Protein AF-A0A9Q0DEW0-F1 (afdb_monomer)

Mean predicted aligned error: 13.32 Å

Sequence (325 aa):
MSGVKRLKTRLQAILFRLQFEEQVNNVKPDVVSVTAACQELSESQTFAQLLQIILLVGNYMNSGSRNGKAFGFSISYLCKLRDTKSADQKQTLLHFLADVCQEQYPEVMGFPDELVHVEKASRVSAEMLQKSIEQMARQIKTLEKDLETFPPPQNDKDLFSEKIFVSTAREQQEKLQLMHNHMEEQYTGLGDYFVFDPRKMSVEEFFGDLNSFKNMFQQAVKENQKRRESEEKIKRAKLAREKADKEKEEKLKKNQLLDINAEGDETANHRRAGHAVTNLLAKELLQEDTPPAGFAKKKKMEQGSLLEGAGSLEELLDESLTRAN

Foldseek 3Di:
DPPDPPVVLLVLLVVCVVCLVVLLVVLVVLLVLLLLLLVLCVPDPLVVVLQVLVLQVQLVVQPPHPSNDDPGDFLLCLLVQQVAADPVRPGGNLLVSLVCCVPPPVVSVCSLVSNVSLVVQLPDDLVVSVVSLVVLVVSLVVSVVCLVPDDDQPDPPRCSSVPRCSVVSVVSSVVSVVSNVSSVVSLVVVCVVSVHDCVVADSNRSSVSVVSSSVVSVVSNVVSVVVVVVVVVVVVVVVVVVVVVVVVVVVVVVVVVVVVVVVVVVVVVVVPPPPPPPPPPPPPPDDDDDDDDDDDDDDDDDDDDDDDDDDDPVVVPVVVPPPDD

Organism: NCBI:txid630683

Nearest PDB structures (foldseek):
  3o4x-assembly2_F  TM=9.879E-01  e=2.923E-23  Mus musculus
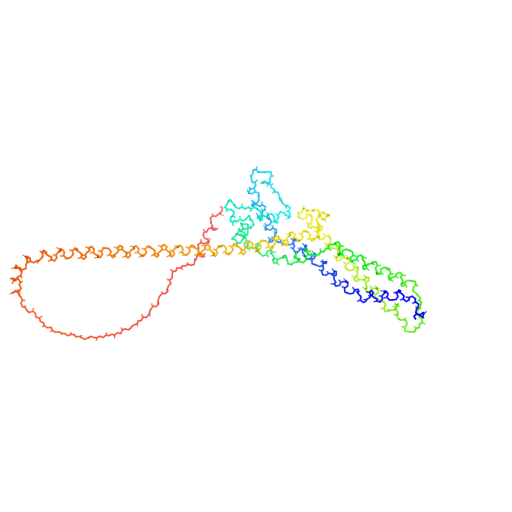  3obv-assembly1_F  TM=9.768E-01  e=5.304E-23  Mus musculus
  3obv-assembly2_H  TM=9.769E-01  e=5.858E-23  Mus musculus
  9b27-assembly1_G  TM=9.681E-01  e=8.553E-22  Mus musculus
  8ru2-assembly1_F  TM=9.446E-01  e=2.337E-19  Homo sapiens

Radius of gyration: 44.04 Å; Cα contacts (8 Å, |Δi|>4): 203; chains: 1; bounding box: 77×67×147 Å

pLDDT: mean 83.29, std 22.12, range [29.91, 98.69]

Solvent-accessible surface area (backbone atoms only — not comparable to full-atom values): 19287 Å² total; per-residue (Å²): 128,88,86,55,82,64,50,67,62,52,52,51,52,52,51,46,61,74,44,45,65,58,54,49,65,65,48,51,58,50,44,50,27,38,35,48,27,41,51,33,60,74,67,36,59,33,50,53,51,48,52,51,53,52,51,52,54,48,21,62,77,28,55,94,48,99,59,25,78,61,94,72,72,58,70,76,50,58,62,49,34,61,74,43,59,46,96,84,66,82,46,27,49,41,38,52,50,40,51,50,33,63,76,75,36,56,73,40,73,50,32,67,74,57,45,68,31,26,62,59,20,27,72,38,55,62,68,62,50,54,52,53,54,51,48,52,53,52,52,50,55,50,52,51,57,52,57,77,74,50,77,76,65,89,48,98,83,51,48,60,86,77,69,54,59,58,71,64,50,50,54,53,49,52,52,51,49,52,50,42,53,51,28,54,51,45,48,44,50,46,16,68,74,57,67,53,60,61,90,82,43,50,62,24,54,54,27,36,46,51,38,50,30,51,54,51,48,57,47,30,43,53,50,50,52,53,49,52,55,50,52,50,51,52,51,52,53,49,53,53,49,56,50,54,50,51,56,48,51,52,50,51,53,51,50,53,56,49,51,56,54,52,58,53,49,58,63,50,59,75,69,59,85,79,75,83,80,79,74,86,80,79,82,88,84,83,83,89,88,85,92,88,87,81,82,89,86,90,83,84,90,83,91,80,89,82,88,90,90,80,82,69,80,72,75,72,61,68,76,70,77,78,77,76,130

Secondary structure (DSSP, 8-state):
-TTSTTHHHHHHHHHHHHHHHHHHHHHHHHHHHHHHHHHHHHH-HHHHHHHHHHHHHHHHHTTTSTTTT-S---GGGGGGTTT-B-TTSS-BHHHHHHHHHHHH-GGGGGHHHH--SHHHHTT--HHHHHHHHHHHHHHHHHHHHHHHTPPPPSSTT--HHHH--HHHHHHHHHHHHHHHHHHHHHHHHHHHHHT--TTTS-HHHHHHHHHHHHHHHHHHHHHHHHHHHHHHHHHHHHHHHHHHHHHHHHHHHHHHHHHHHHHHHHHHHTTSTTS-SSSTTSSSS---------------------------GGGGSGGGSSS--

InterPro domains:
  IPR015425 Formin, FH2 domain [PF02181] (1-218)
  IPR015425 Formin, FH2 domain [PS51444] (1-243)
  IPR015425 Formin, FH2 domain [SM00498] (1-285)
  IPR042201 Formin, FH2 domain superfamily [G3DSA:1.20.58.2220] (6-293)
  IPR051412 Formin Homology Diaphanous subfamily [PTHR45691] (1-275)

Structure (mmCIF, N/CA/C/O backbone):
data_AF-A0A9Q0DEW0-F1
#
_entry.id   AF-A0A9Q0DEW0-F1
#
loop_
_atom_site.group_PDB
_atom_site.id
_atom_site.type_symbol
_atom_site.label_atom_id
_atom_site.label_alt_id
_atom_site.label_comp_id
_atom_site.label_asym_id
_atom_site.label_entity_id
_atom_site.label_seq_id
_atom_site.pdbx_PDB_ins_code
_atom_site.Cartn_x
_atom_site.Cartn_y
_atom_site.Cartn_z
_atom_site.occupancy
_atom_site.B_iso_or_equiv
_atom_site.auth_seq_id
_atom_site.auth_comp_id
_atom_site.auth_asym_id
_atom_site.auth_atom_id
_atom_site.pdbx_PDB_model_num
ATOM 1 N N . MET A 1 1 ? 34.412 25.753 -30.514 1.00 56.84 1 MET A N 1
ATOM 2 C CA . MET A 1 1 ? 33.471 24.609 -30.427 1.00 56.84 1 MET A CA 1
ATOM 3 C C . MET A 1 1 ? 33.234 23.879 -31.762 1.00 56.84 1 MET A C 1
ATOM 5 O O . MET A 1 1 ? 32.581 22.846 -31.747 1.00 56.84 1 MET A O 1
ATOM 9 N N . SER A 1 2 ? 33.772 24.334 -32.905 1.00 65.19 2 SER A N 1
ATOM 10 C CA . SER A 1 2 ? 33.494 23.774 -34.246 1.00 65.19 2 SER A CA 1
ATOM 11 C C . SER A 1 2 ? 34.284 22.509 -34.642 1.00 65.19 2 SER A C 1
ATOM 13 O O . SER A 1 2 ? 34.014 21.947 -35.696 1.00 65.19 2 SER A O 1
ATOM 15 N N . GLY A 1 3 ? 35.242 22.042 -33.829 1.00 82.88 3 GLY A N 1
ATOM 16 C CA . GLY A 1 3 ? 36.105 20.895 -34.171 1.00 82.88 3 GLY A CA 1
ATOM 17 C C . GLY A 1 3 ? 35.576 19.508 -33.771 1.00 82.88 3 GLY A C 1
ATOM 18 O O . GLY A 1 3 ? 36.082 18.499 -34.263 1.00 82.88 3 GLY A O 1
ATOM 19 N N . VAL A 1 4 ? 34.568 19.440 -32.893 1.00 85.06 4 VAL A N 1
ATOM 20 C CA . VAL A 1 4 ? 34.022 18.177 -32.363 1.00 85.06 4 VAL A CA 1
ATOM 21 C C . VAL A 1 4 ? 32.784 17.775 -33.163 1.00 85.06 4 VAL A C 1
ATOM 23 O O . VAL A 1 4 ? 31.744 18.436 -33.096 1.00 85.06 4 VAL A O 1
ATOM 26 N N . LYS A 1 5 ? 32.871 16.674 -33.916 1.00 88.25 5 LYS A N 1
ATOM 27 C CA . LYS A 1 5 ? 31.739 16.136 -34.685 1.00 88.25 5 LYS A CA 1
ATOM 28 C C . LYS A 1 5 ? 30.628 15.678 -33.740 1.00 88.25 5 LYS A C 1
ATOM 30 O O . LYS A 1 5 ? 30.901 15.068 -32.709 1.00 88.25 5 LYS A O 1
ATOM 35 N N . ARG A 1 6 ? 29.367 15.929 -34.118 1.00 89.12 6 ARG A N 1
ATOM 36 C CA . ARG A 1 6 ? 28.169 15.519 -33.352 1.00 89.12 6 ARG A CA 1
ATOM 37 C C . ARG A 1 6 ? 28.163 16.028 -31.896 1.00 89.12 6 ARG A C 1
ATOM 39 O O . ARG A 1 6 ? 27.654 15.353 -31.008 1.00 89.12 6 ARG A O 1
ATOM 46 N N . LEU A 1 7 ? 28.700 17.229 -31.647 1.00 90.50 7 LEU A N 1
ATOM 47 C CA . LEU A 1 7 ? 28.841 17.801 -30.298 1.00 90.50 7 LEU A CA 1
ATOM 48 C C . LEU A 1 7 ? 27.542 17.765 -29.470 1.00 90.50 7 LEU A C 1
ATOM 50 O O . LEU A 1 7 ? 27.576 17.347 -28.319 1.00 90.50 7 LEU A O 1
ATOM 54 N N . LYS A 1 8 ? 26.397 18.149 -30.051 1.00 90.75 8 LYS A N 1
ATOM 55 C CA . LYS A 1 8 ? 25.100 18.135 -29.349 1.00 90.75 8 LYS A CA 1
ATOM 56 C C . LYS A 1 8 ? 24.715 16.728 -28.873 1.00 90.75 8 LYS A C 1
ATOM 58 O O . LYS A 1 8 ? 24.424 16.557 -27.695 1.00 90.75 8 LYS A O 1
ATOM 63 N N . THR A 1 9 ? 24.784 15.737 -29.762 1.00 90.62 9 THR A N 1
ATOM 64 C CA . THR A 1 9 ? 24.517 14.324 -29.448 1.00 90.62 9 THR A CA 1
ATOM 65 C C . THR A 1 9 ? 25.445 13.813 -28.349 1.00 90.62 9 THR A C 1
ATOM 67 O O . THR A 1 9 ? 24.988 13.188 -27.398 1.00 90.62 9 THR A O 1
ATOM 70 N N . ARG A 1 10 ? 26.742 14.148 -28.418 1.00 91.94 10 ARG A N 1
ATOM 71 C CA . ARG A 1 10 ? 27.717 13.776 -27.381 1.00 91.94 10 ARG A CA 1
ATOM 72 C C . ARG A 1 10 ? 27.340 14.343 -26.016 1.00 91.94 10 ARG A C 1
ATOM 74 O O . ARG A 1 10 ? 27.334 13.605 -25.039 1.00 91.94 10 ARG A O 1
ATOM 81 N N . LEU A 1 11 ? 27.006 15.632 -25.951 1.00 93.31 11 LEU A N 1
ATOM 82 C CA . LEU A 1 11 ? 26.615 16.287 -24.700 1.00 93.31 11 LEU A CA 1
ATOM 83 C C . LEU A 1 11 ? 25.326 15.691 -24.123 1.00 93.31 11 LEU A C 1
ATOM 85 O O . LEU A 1 11 ? 25.265 15.446 -22.923 1.00 93.31 11 LEU A O 1
ATOM 89 N N . GLN A 1 12 ? 24.327 15.410 -24.964 1.00 92.31 12 GLN A N 1
ATOM 90 C CA . GLN A 1 12 ? 23.077 14.774 -24.535 1.00 92.31 12 GLN A CA 1
ATOM 91 C C . GLN A 1 12 ? 23.309 13.356 -24.000 1.00 92.31 12 GLN A C 1
ATOM 93 O O . GLN A 1 12 ? 22.780 13.010 -22.950 1.00 92.31 12 GLN A O 1
ATOM 98 N N . ALA A 1 13 ? 24.140 12.560 -24.674 1.00 92.31 13 ALA A N 1
ATOM 99 C CA . ALA A 1 13 ? 24.481 11.208 -24.247 1.00 92.31 13 ALA A CA 1
ATOM 100 C C . ALA A 1 13 ? 25.284 11.184 -22.936 1.00 92.31 13 ALA A C 1
ATOM 102 O O . ALA A 1 13 ? 25.044 10.341 -22.074 1.00 92.31 13 ALA A O 1
ATOM 103 N N . ILE A 1 14 ? 26.222 12.124 -22.766 1.00 93.06 14 ILE A N 1
ATOM 104 C CA . ILE A 1 14 ? 26.987 12.279 -21.521 1.00 93.06 14 ILE A CA 1
ATOM 105 C C . ILE A 1 14 ? 26.061 12.710 -20.383 1.00 93.06 14 ILE A C 1
ATOM 107 O O . ILE A 1 14 ? 26.134 12.133 -19.305 1.00 93.06 14 ILE A O 1
ATOM 111 N N . LEU A 1 15 ? 25.168 13.676 -20.615 1.00 93.75 15 LEU A N 1
ATOM 112 C CA . LEU A 1 15 ? 24.188 14.088 -19.611 1.00 93.75 15 LEU A CA 1
ATOM 113 C C . LEU A 1 15 ? 23.288 12.916 -19.205 1.00 93.75 15 LEU A C 1
ATOM 115 O O . LEU A 1 15 ? 23.136 12.655 -18.017 1.00 93.75 15 LEU A O 1
ATOM 119 N N . PHE A 1 16 ? 22.761 12.175 -20.184 1.00 94.56 16 PHE A N 1
ATOM 120 C CA . PHE A 1 16 ? 21.945 10.993 -19.921 1.00 94.56 16 PHE A CA 1
ATOM 121 C C . PHE A 1 16 ? 22.706 9.961 -19.084 1.00 94.56 16 PHE A C 1
ATOM 123 O O . PHE A 1 16 ? 22.185 9.494 -18.079 1.00 94.56 16 PHE A O 1
ATOM 130 N N . ARG A 1 17 ? 23.972 9.682 -19.419 1.00 93.44 17 ARG A N 1
ATOM 131 C CA . ARG A 1 17 ? 24.838 8.806 -18.617 1.00 93.44 17 ARG A CA 1
ATOM 132 C C . ARG A 1 17 ? 24.949 9.238 -17.163 1.00 93.44 17 ARG A C 1
ATOM 134 O O . ARG A 1 17 ? 24.895 8.389 -16.283 1.00 93.44 17 ARG A O 1
ATOM 141 N N . LEU A 1 18 ? 25.151 10.530 -16.924 1.00 93.94 18 LEU A N 1
ATOM 142 C CA . LEU A 1 18 ? 25.330 11.067 -15.576 1.00 93.94 18 LEU A CA 1
ATOM 143 C C . LEU A 1 18 ? 24.039 11.012 -14.747 1.00 93.94 18 LEU A C 1
ATOM 145 O O . LEU A 1 18 ? 24.120 10.953 -13.528 1.00 93.94 18 LEU A O 1
ATOM 149 N N . GLN A 1 19 ? 22.873 11.031 -15.396 1.00 95.06 19 GLN A N 1
ATOM 150 C CA . GLN A 1 19 ? 21.565 11.046 -14.733 1.00 95.06 19 GLN A CA 1
ATOM 151 C C . GLN A 1 19 ? 20.905 9.668 -14.640 1.00 95.06 19 GLN A C 1
ATOM 153 O O . GLN A 1 19 ? 19.997 9.484 -13.836 1.00 95.06 19 GLN A O 1
ATOM 158 N N . PHE A 1 20 ? 21.310 8.706 -15.468 1.00 95.69 20 PHE A N 1
ATOM 159 C CA . PHE A 1 20 ? 20.597 7.438 -15.616 1.00 95.69 20 PHE A CA 1
ATOM 160 C C . PHE A 1 20 ? 20.498 6.646 -14.309 1.00 95.69 20 PHE A C 1
ATOM 162 O O . PHE A 1 20 ? 19.422 6.174 -13.957 1.00 95.69 20 PHE A O 1
ATOM 169 N N . GLU A 1 21 ? 21.599 6.539 -13.564 1.00 94.94 21 GLU A N 1
ATOM 170 C CA . GLU A 1 21 ? 21.610 5.813 -12.291 1.00 94.94 21 GLU A CA 1
ATOM 171 C C . GLU A 1 21 ? 20.653 6.445 -11.269 1.00 94.94 21 GLU A C 1
ATOM 173 O O . GLU A 1 21 ? 19.907 5.739 -10.596 1.00 94.94 21 GLU A O 1
ATOM 178 N N . GLU A 1 22 ? 20.613 7.777 -11.203 1.00 95.88 22 GLU A N 1
ATOM 179 C CA . GLU A 1 22 ? 19.669 8.510 -10.356 1.00 95.88 22 GLU A CA 1
ATOM 180 C C . GLU A 1 22 ? 18.218 8.259 -10.789 1.00 95.88 22 GLU A C 1
ATOM 182 O O . GLU A 1 22 ? 17.370 7.962 -9.953 1.00 95.88 22 GLU A O 1
ATOM 187 N N . GLN A 1 23 ? 17.929 8.304 -12.094 1.00 95.44 23 GLN A N 1
ATOM 188 C CA . GLN A 1 23 ? 16.590 8.020 -12.621 1.00 95.44 23 GLN A CA 1
ATOM 189 C C . GLN A 1 23 ? 16.124 6.608 -12.245 1.00 95.44 23 GLN A C 1
ATOM 191 O O . GLN A 1 23 ? 15.009 6.441 -11.753 1.00 95.44 23 GLN A O 1
ATOM 196 N N . VAL A 1 24 ? 16.985 5.598 -12.403 1.00 96.00 24 VAL A N 1
ATOM 197 C CA . VAL A 1 24 ? 16.681 4.219 -11.994 1.00 96.00 24 VAL A CA 1
ATOM 198 C C . VAL A 1 24 ? 16.460 4.135 -10.482 1.00 96.00 24 VAL A C 1
ATOM 200 O O . VAL A 1 24 ? 15.497 3.506 -10.041 1.00 96.00 24 VAL A O 1
ATOM 203 N N . ASN A 1 25 ? 17.309 4.784 -9.684 1.00 95.38 25 ASN A N 1
ATOM 204 C CA . ASN A 1 25 ? 17.213 4.771 -8.223 1.00 95.38 25 ASN A CA 1
ATOM 205 C C . ASN A 1 25 ? 15.996 5.530 -7.680 1.00 95.38 25 ASN A C 1
ATOM 207 O O . ASN A 1 25 ? 15.556 5.224 -6.576 1.00 95.38 25 ASN A O 1
ATOM 211 N N . ASN A 1 26 ? 15.422 6.454 -8.450 1.00 94.00 26 ASN A N 1
ATOM 212 C CA . ASN A 1 26 ? 14.177 7.136 -8.099 1.00 94.00 26 ASN A CA 1
ATOM 213 C C . ASN A 1 26 ? 12.937 6.298 -8.446 1.00 94.00 26 ASN A C 1
ATOM 215 O O . ASN A 1 26 ? 11.951 6.347 -7.726 1.00 94.00 26 ASN A O 1
ATOM 219 N N . VAL A 1 27 ? 12.985 5.511 -9.524 1.00 96.25 27 VAL A N 1
ATOM 220 C CA . VAL A 1 27 ? 11.832 4.739 -10.030 1.00 96.25 27 VAL A CA 1
ATOM 221 C C . VAL A 1 27 ? 11.734 3.357 -9.378 1.00 96.25 27 VAL A C 1
ATOM 223 O O . VAL A 1 27 ? 10.653 2.876 -9.048 1.00 96.25 27 VAL A O 1
ATOM 226 N N . LYS A 1 28 ? 12.867 2.682 -9.179 1.00 97.44 28 LYS A N 1
ATOM 227 C CA . LYS A 1 28 ? 12.903 1.300 -8.685 1.00 97.44 28 LYS A CA 1
ATOM 228 C C . LYS A 1 28 ? 12.268 1.110 -7.294 1.00 97.44 28 LYS A C 1
ATOM 230 O O . LYS A 1 28 ? 11.560 0.114 -7.133 1.00 97.44 28 LYS A O 1
ATOM 235 N N . PRO A 1 29 ? 12.491 1.980 -6.287 1.00 97.88 29 PRO A N 1
ATOM 236 C CA . PRO A 1 29 ? 11.887 1.810 -4.964 1.00 97.88 29 PRO A CA 1
ATOM 237 C C . PRO A 1 29 ? 10.360 1.852 -4.985 1.00 97.88 29 PRO A C 1
ATOM 239 O O . PRO A 1 29 ? 9.727 1.145 -4.202 1.00 97.88 29 PRO A O 1
ATOM 242 N N . ASP A 1 30 ? 9.779 2.632 -5.894 1.00 98.06 30 ASP A N 1
ATOM 243 C CA . ASP A 1 30 ? 8.332 2.753 -6.052 1.00 98.06 30 ASP A CA 1
ATOM 244 C C . ASP A 1 30 ? 7.737 1.449 -6.596 1.00 98.06 30 ASP A C 1
ATOM 246 O O . ASP A 1 30 ? 6.820 0.898 -5.986 1.00 98.06 30 ASP A O 1
ATOM 250 N N . VAL A 1 31 ? 8.339 0.879 -7.651 1.00 98.38 31 VAL A N 1
ATOM 251 C CA . VAL A 1 31 ? 7.951 -0.442 -8.188 1.00 98.38 31 VAL A CA 1
ATOM 252 C C . VAL A 1 31 ? 8.015 -1.514 -7.098 1.00 98.38 31 VAL A C 1
ATOM 254 O O . VAL A 1 31 ? 7.088 -2.308 -6.934 1.00 98.38 31 VAL A O 1
ATOM 257 N N . VAL A 1 32 ? 9.106 -1.531 -6.324 1.00 98.31 32 VAL A N 1
ATOM 258 C CA . VAL A 1 32 ? 9.303 -2.502 -5.238 1.00 98.31 32 VAL A CA 1
ATOM 259 C C . VAL A 1 32 ? 8.265 -2.316 -4.135 1.00 98.31 32 VAL A C 1
ATOM 261 O O . VAL A 1 32 ? 7.709 -3.303 -3.667 1.00 98.31 32 VAL A O 1
ATOM 264 N N . SER A 1 33 ? 7.978 -1.075 -3.738 1.00 98.38 33 SER A N 1
ATOM 265 C CA . SER A 1 33 ? 7.023 -0.786 -2.663 1.00 98.38 33 SER A CA 1
ATOM 266 C C . SER A 1 33 ? 5.612 -1.236 -3.026 1.00 98.38 33 SER A C 1
ATOM 268 O O . SER A 1 33 ? 4.941 -1.847 -2.201 1.00 98.38 33 SER A O 1
ATOM 270 N N . VAL A 1 34 ? 5.171 -0.977 -4.259 1.00 98.69 34 VAL A N 1
ATOM 271 C CA . VAL A 1 34 ? 3.848 -1.407 -4.735 1.00 98.69 34 VAL A CA 1
ATOM 272 C C . VAL A 1 34 ? 3.782 -2.929 -4.852 1.00 98.69 34 VAL A C 1
ATOM 274 O O . VAL A 1 34 ? 2.840 -3.534 -4.353 1.00 98.69 34 VAL A O 1
ATOM 277 N N . THR A 1 35 ? 4.803 -3.559 -5.443 1.00 98.62 35 THR A N 1
ATOM 278 C CA . THR A 1 35 ? 4.860 -5.026 -5.579 1.00 98.62 35 THR A CA 1
ATOM 279 C C . THR A 1 35 ? 4.800 -5.70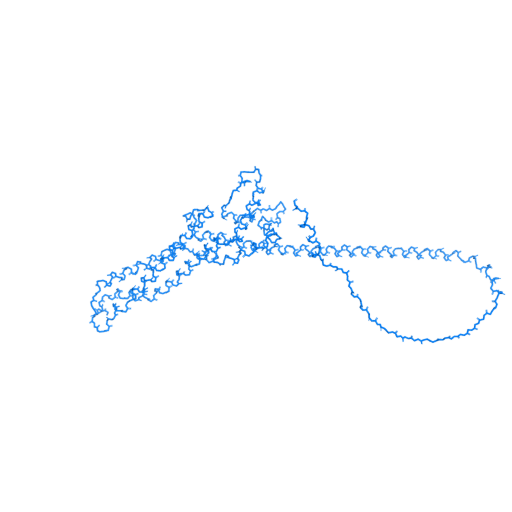9 -4.212 1.00 98.62 35 THR A C 1
ATOM 281 O O . THR A 1 35 ? 4.002 -6.622 -4.015 1.00 98.62 35 THR A O 1
ATOM 284 N N . ALA A 1 36 ? 5.599 -5.233 -3.251 1.00 98.62 36 ALA A N 1
ATOM 285 C CA . ALA A 1 36 ? 5.608 -5.759 -1.892 1.00 98.62 36 ALA A CA 1
ATOM 286 C C . ALA A 1 36 ? 4.258 -5.554 -1.196 1.00 98.62 36 ALA A C 1
ATOM 288 O O . ALA A 1 36 ? 3.747 -6.490 -0.595 1.00 98.62 36 ALA A O 1
ATOM 289 N N . ALA A 1 37 ? 3.637 -4.377 -1.331 1.00 98.69 37 ALA A N 1
ATOM 290 C CA . ALA A 1 37 ? 2.323 -4.118 -0.746 1.00 98.69 37 ALA A CA 1
ATOM 291 C C . ALA A 1 37 ? 1.229 -5.032 -1.330 1.00 98.69 37 ALA A C 1
ATOM 293 O O . ALA A 1 37 ? 0.341 -5.462 -0.595 1.00 98.69 37 ALA A O 1
ATOM 294 N N . CYS A 1 38 ? 1.294 -5.356 -2.629 1.00 98.62 38 CYS A N 1
ATOM 295 C CA . CYS A 1 38 ? 0.389 -6.332 -3.234 1.00 98.62 38 CYS A CA 1
ATOM 296 C C . CYS A 1 38 ? 0.579 -7.729 -2.639 1.00 98.62 38 CYS A C 1
ATOM 298 O O . CYS A 1 38 ? -0.400 -8.364 -2.245 1.00 98.62 38 CYS A O 1
ATOM 300 N N . GLN A 1 39 ? 1.831 -8.178 -2.537 1.00 98.19 39 GLN A N 1
ATOM 301 C CA . GLN A 1 39 ? 2.158 -9.489 -1.989 1.00 98.19 39 GLN A CA 1
ATOM 302 C C . GLN A 1 39 ? 1.723 -9.605 -0.521 1.00 98.19 39 GLN A C 1
ATOM 304 O O . GLN A 1 39 ? 0.950 -10.503 -0.189 1.00 98.19 39 GLN A O 1
ATOM 309 N N . GLU A 1 40 ? 2.129 -8.651 0.321 1.00 98.44 40 GLU A N 1
ATOM 310 C CA . GLU A 1 40 ? 1.751 -8.555 1.738 1.00 98.44 40 GLU A CA 1
ATOM 31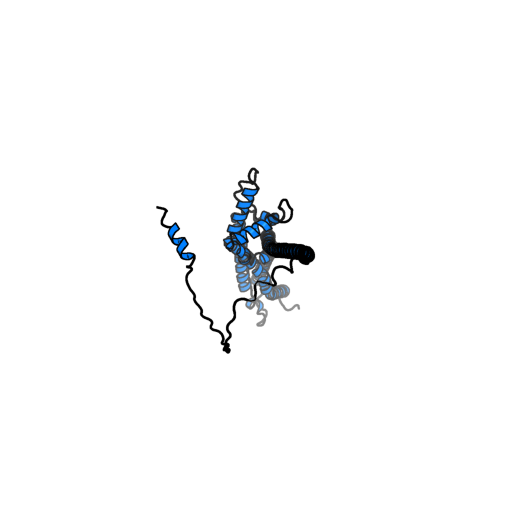1 C C . GLU A 1 40 ? 0.241 -8.679 1.931 1.00 98.44 40 GLU A C 1
ATOM 313 O O . GLU A 1 40 ? -0.232 -9.453 2.760 1.00 98.44 40 GLU A O 1
ATOM 318 N N . LEU A 1 41 ? -0.532 -7.950 1.125 1.00 97.94 41 LEU A N 1
ATOM 319 C CA . LEU A 1 41 ? -1.982 -7.955 1.229 1.00 97.94 41 LEU A CA 1
ATOM 320 C C . LEU A 1 41 ? -2.607 -9.286 0.799 1.00 97.94 41 LEU A C 1
ATOM 322 O O . LEU A 1 41 ? -3.579 -9.728 1.410 1.00 97.94 41 LEU A O 1
ATOM 326 N N . SER A 1 42 ? -2.071 -9.912 -0.249 1.00 96.12 42 SER A N 1
ATOM 327 C CA . SER A 1 42 ? -2.561 -11.201 -0.748 1.00 96.12 42 SER A CA 1
ATOM 328 C C . SER A 1 42 ? -2.230 -12.371 0.185 1.00 96.12 42 SER A C 1
ATOM 330 O O . SER A 1 42 ? -2.995 -13.330 0.269 1.00 96.12 42 SER A O 1
ATOM 332 N N . GLU A 1 43 ? -1.113 -12.283 0.911 1.00 96.31 43 GLU A N 1
ATOM 333 C CA . GLU A 1 43 ? -0.615 -13.346 1.788 1.00 96.31 43 GLU A CA 1
ATOM 334 C C . GLU A 1 43 ? -1.088 -13.187 3.244 1.00 96.31 43 GLU A C 1
ATOM 336 O O . GLU A 1 43 ? -1.121 -14.177 3.984 1.00 96.31 43 GLU A O 1
ATOM 341 N N . SER A 1 44 ? -1.503 -11.979 3.650 1.00 97.69 44 SER A N 1
ATOM 342 C CA . SER A 1 44 ? -1.930 -11.672 5.019 1.00 97.69 44 SER A CA 1
ATOM 343 C C . SER A 1 44 ? -3.191 -12.437 5.432 1.00 97.69 44 SER A C 1
ATOM 345 O O . SER A 1 44 ? -4.330 -12.087 5.097 1.00 97.69 44 SER A O 1
ATOM 347 N N . GLN A 1 45 ? -2.987 -13.481 6.236 1.00 95.88 45 GLN A N 1
ATOM 348 C CA . GLN A 1 45 ? -4.076 -14.279 6.801 1.00 95.88 45 GLN A CA 1
ATOM 349 C C . GLN A 1 45 ? -4.838 -13.508 7.879 1.00 95.88 45 GLN A C 1
ATOM 351 O O . GLN A 1 45 ? -6.061 -13.627 7.978 1.00 95.88 45 GLN A O 1
ATOM 356 N N . THR A 1 46 ? -4.141 -12.677 8.658 1.00 97.44 46 THR A N 1
ATOM 357 C CA . THR A 1 46 ? -4.761 -11.879 9.722 1.00 97.44 46 THR A CA 1
ATOM 358 C C . THR A 1 46 ? -5.670 -10.799 9.141 1.00 97.44 46 THR A C 1
ATOM 360 O O . THR A 1 46 ? -6.787 -10.611 9.629 1.00 97.44 46 THR A O 1
ATOM 363 N N . PHE A 1 47 ? -5.274 -10.153 8.036 1.00 98.00 47 PHE A N 1
ATOM 364 C CA . PHE A 1 47 ? -6.150 -9.226 7.323 1.00 98.00 47 PHE A CA 1
ATOM 365 C C . PHE A 1 47 ? -7.348 -9.945 6.689 1.00 98.00 47 PHE A C 1
ATOM 367 O O . PHE A 1 47 ? -8.478 -9.466 6.795 1.00 98.00 47 PHE A O 1
ATOM 374 N N . ALA A 1 48 ? -7.153 -11.127 6.095 1.00 97.06 48 ALA A N 1
ATOM 375 C CA . ALA A 1 48 ? -8.261 -11.919 5.560 1.00 97.06 48 ALA A CA 1
ATOM 376 C C . ALA A 1 48 ? -9.283 -12.298 6.651 1.00 97.06 48 ALA A C 1
ATOM 378 O O . ALA A 1 48 ? -10.495 -12.196 6.439 1.00 97.06 48 ALA A O 1
ATOM 379 N N . GLN A 1 49 ? -8.814 -12.681 7.839 1.00 97.50 49 GLN A N 1
ATOM 380 C CA . GLN A 1 49 ? -9.674 -12.977 8.984 1.00 97.50 49 GLN A CA 1
ATOM 381 C C . GLN A 1 49 ? -10.399 -11.723 9.501 1.00 97.50 49 GLN A C 1
ATOM 383 O O . GLN A 1 49 ? -11.593 -11.789 9.803 1.00 97.50 49 GLN A O 1
ATOM 388 N N . LEU A 1 50 ? -9.740 -10.558 9.515 1.00 98.12 50 LEU A N 1
ATOM 389 C CA . LEU A 1 50 ? -10.386 -9.280 9.831 1.00 98.12 50 LEU A CA 1
ATOM 390 C C . LEU A 1 50 ? -11.571 -8.996 8.900 1.00 98.12 50 LEU A C 1
ATOM 392 O O . LEU A 1 50 ? -12.650 -8.622 9.364 1.00 98.12 50 LEU A O 1
ATOM 396 N N . LEU A 1 51 ? -11.405 -9.213 7.592 1.00 98.00 51 LEU A N 1
ATOM 397 C CA . LEU A 1 51 ? -12.485 -9.031 6.619 1.00 98.00 51 LEU A CA 1
ATOM 398 C C . LEU A 1 51 ? -13.665 -9.978 6.877 1.00 98.00 51 LEU A C 1
ATOM 400 O O . LEU A 1 51 ? -14.815 -9.560 6.737 1.00 98.00 51 LEU A O 1
ATOM 404 N N . GLN A 1 52 ? -13.407 -11.217 7.306 1.00 97.44 52 GLN A N 1
ATOM 405 C CA . GLN A 1 52 ? -14.463 -12.169 7.675 1.00 97.44 52 GLN A CA 1
ATOM 406 C C . GLN A 1 52 ? -15.256 -11.696 8.898 1.00 97.44 52 GLN A C 1
ATOM 408 O O . GLN A 1 52 ? -16.487 -11.744 8.884 1.00 97.44 52 GLN A O 1
ATOM 413 N N . ILE A 1 53 ? -14.576 -11.182 9.928 1.00 98.06 53 ILE A N 1
ATOM 414 C CA . ILE A 1 53 ? -15.225 -10.617 11.121 1.00 98.06 53 ILE A CA 1
ATOM 415 C C . ILE A 1 53 ? -16.096 -9.417 10.725 1.00 98.06 53 ILE A C 1
ATOM 417 O O . ILE A 1 53 ? -17.260 -9.330 11.124 1.00 98.06 53 ILE A O 1
ATOM 421 N N . ILE A 1 54 ? -15.570 -8.517 9.888 1.00 97.75 54 ILE A N 1
ATOM 422 C CA . ILE A 1 54 ? -16.312 -7.351 9.387 1.00 97.75 54 ILE A CA 1
ATOM 423 C C . ILE A 1 54 ? -17.547 -7.791 8.594 1.00 97.75 54 ILE A C 1
ATOM 425 O O . ILE A 1 54 ? -18.632 -7.241 8.799 1.00 97.75 54 ILE A O 1
ATOM 429 N N . LEU A 1 55 ? -17.412 -8.794 7.722 1.00 97.44 55 LEU A N 1
ATOM 430 C CA . LEU A 1 55 ? -18.525 -9.339 6.945 1.00 97.44 55 LEU A CA 1
ATOM 431 C C . LEU A 1 55 ? -19.598 -9.952 7.853 1.00 97.44 55 LEU A C 1
ATOM 433 O O . LEU A 1 55 ? -20.786 -9.697 7.651 1.00 97.44 55 LEU A O 1
ATOM 437 N N . LEU A 1 56 ? -19.194 -10.725 8.864 1.00 96.94 56 LEU A N 1
ATOM 438 C CA . LEU A 1 56 ? -20.101 -11.354 9.823 1.00 96.94 56 LEU A CA 1
ATOM 439 C C . LEU A 1 56 ? -20.910 -10.307 10.595 1.00 96.94 56 LEU A C 1
ATOM 441 O O . LEU A 1 56 ? -22.142 -10.366 10.617 1.00 96.94 56 LEU A O 1
ATOM 445 N N . VAL A 1 57 ? -20.226 -9.324 11.185 1.00 96.38 57 VAL A N 1
ATOM 446 C CA . VAL A 1 57 ? -20.871 -8.234 11.931 1.00 96.38 57 VAL A CA 1
ATOM 447 C C . VAL A 1 57 ? -21.774 -7.418 11.007 1.00 96.38 57 VAL A C 1
ATOM 449 O O . VAL A 1 57 ? -22.920 -7.130 11.355 1.00 96.38 57 VAL A O 1
ATOM 452 N N . GLY A 1 58 ? -21.301 -7.106 9.798 1.00 95.81 58 GLY A N 1
ATOM 453 C CA . GLY A 1 58 ? -22.073 -6.401 8.781 1.00 95.81 58 GLY A CA 1
ATOM 454 C C . GLY A 1 58 ? -23.362 -7.133 8.406 1.00 95.81 58 GLY A C 1
ATOM 455 O O . GLY A 1 58 ? -24.428 -6.517 8.407 1.00 95.81 58 GLY A O 1
ATOM 456 N N . ASN A 1 59 ? -23.298 -8.439 8.140 1.00 97.12 59 ASN A N 1
ATOM 457 C CA . ASN A 1 59 ? -24.467 -9.257 7.811 1.00 97.12 59 ASN A CA 1
ATOM 458 C C . ASN A 1 59 ? -25.462 -9.330 8.974 1.00 97.12 59 ASN A C 1
ATOM 460 O O . ASN A 1 59 ? -26.665 -9.176 8.758 1.00 97.12 59 ASN A O 1
ATOM 464 N N . TYR A 1 60 ? -24.970 -9.496 10.205 1.00 95.81 60 TYR A N 1
ATOM 465 C CA . TYR A 1 60 ? -25.819 -9.511 11.394 1.00 95.81 60 TYR A CA 1
ATOM 466 C C . TYR A 1 60 ? -26.566 -8.181 11.572 1.00 95.81 60 TYR A C 1
ATOM 468 O O . TYR A 1 60 ? -27.790 -8.166 11.707 1.00 95.81 60 TYR A O 1
ATOM 476 N N . MET A 1 61 ? -25.851 -7.053 11.496 1.00 93.75 61 MET A N 1
ATOM 477 C CA . MET A 1 61 ? -26.438 -5.715 11.638 1.00 93.75 61 MET A CA 1
ATOM 478 C C . MET A 1 61 ? -27.428 -5.371 10.521 1.00 93.75 61 MET A C 1
ATOM 480 O O . MET A 1 61 ? -28.392 -4.647 10.755 1.00 93.75 61 MET A O 1
ATOM 484 N N . ASN A 1 62 ? -27.198 -5.883 9.311 1.00 94.56 62 ASN A N 1
ATOM 485 C CA . ASN A 1 62 ? -28.042 -5.629 8.146 1.00 94.56 62 ASN A CA 1
ATOM 486 C C . ASN A 1 62 ? -29.129 -6.695 7.938 1.00 94.56 62 ASN A C 1
ATOM 488 O O . ASN A 1 62 ? -29.764 -6.707 6.877 1.00 94.56 62 ASN A O 1
ATOM 492 N N . SER A 1 63 ? -29.361 -7.580 8.914 1.00 94.38 63 SER A N 1
ATOM 493 C CA . SER A 1 63 ? -30.381 -8.628 8.827 1.00 94.38 63 SER A CA 1
ATOM 494 C C . SER A 1 63 ? -31.761 -8.048 8.484 1.00 94.38 63 SER A C 1
ATOM 496 O O . SER A 1 63 ? -32.187 -7.031 9.027 1.00 94.38 63 SER A O 1
ATOM 498 N N . GLY A 1 64 ? -32.450 -8.672 7.524 1.00 92.62 64 GLY A N 1
ATOM 499 C CA . GLY A 1 64 ? -33.740 -8.200 7.004 1.00 92.62 64 GLY A CA 1
ATOM 500 C C . GLY A 1 64 ? -33.662 -7.078 5.958 1.00 92.62 64 GLY A C 1
ATOM 501 O O . GLY A 1 64 ? -34.679 -6.755 5.348 1.00 92.62 64 GLY A O 1
A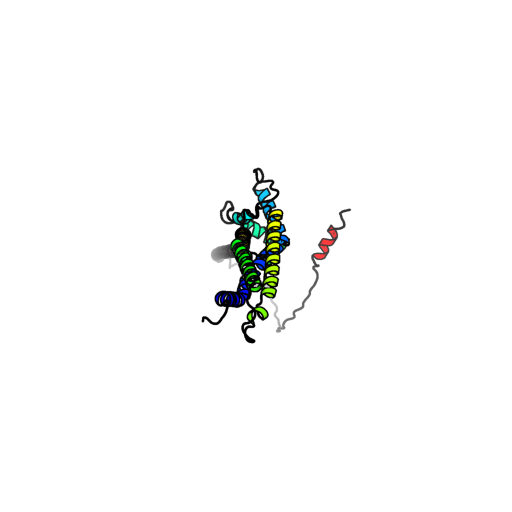TOM 502 N N . SER A 1 65 ? -32.480 -6.513 5.690 1.00 94.12 65 SER A N 1
ATOM 503 C CA . SER A 1 65 ? -32.261 -5.560 4.593 1.00 94.12 65 SER A CA 1
ATOM 504 C C . SER A 1 65 ? -31.715 -6.246 3.333 1.00 94.12 65 SER A C 1
ATOM 506 O O . SER A 1 65 ? -31.275 -7.398 3.367 1.00 94.12 65 SER A O 1
ATOM 508 N N . ARG A 1 66 ? -31.644 -5.500 2.220 1.00 89.00 66 ARG A N 1
ATOM 509 C CA . ARG A 1 66 ? -30.985 -5.948 0.978 1.00 89.00 66 ARG A CA 1
ATOM 510 C C . ARG A 1 66 ? -29.526 -6.381 1.194 1.00 89.00 66 ARG A C 1
ATOM 512 O O . ARG A 1 66 ? -29.034 -7.213 0.442 1.00 89.00 66 ARG A O 1
ATOM 519 N N . ASN A 1 67 ? -28.854 -5.843 2.213 1.00 87.56 67 ASN A N 1
ATOM 520 C CA . ASN A 1 67 ? -27.436 -6.085 2.483 1.00 87.56 67 ASN A CA 1
ATOM 521 C C . ASN A 1 67 ? -27.189 -7.148 3.576 1.00 87.56 67 ASN A C 1
ATOM 523 O O . ASN A 1 67 ? -26.042 -7.381 3.929 1.00 87.56 67 ASN A O 1
ATOM 527 N N . GLY A 1 68 ? -28.225 -7.792 4.131 1.00 85.44 68 GLY A N 1
ATOM 528 C CA . GLY A 1 68 ? -28.092 -8.711 5.279 1.00 85.44 68 GLY A CA 1
ATOM 529 C C . GLY A 1 68 ? -27.573 -10.122 4.976 1.00 85.44 68 GLY A C 1
ATOM 530 O O . GLY A 1 68 ? -27.490 -10.945 5.882 1.00 85.44 68 GLY A O 1
ATOM 531 N N . LYS A 1 69 ? -27.290 -10.436 3.707 1.00 92.06 69 LYS A N 1
ATOM 532 C CA . LYS A 1 69 ? -26.779 -11.741 3.242 1.00 92.06 69 LYS A CA 1
ATOM 533 C C . LYS A 1 69 ? -25.688 -11.548 2.185 1.00 92.06 69 LYS A C 1
ATOM 535 O O . LYS A 1 69 ? -25.707 -12.186 1.135 1.00 92.06 69 LYS A O 1
ATOM 540 N N . ALA A 1 70 ? -24.799 -10.589 2.418 1.00 95.25 70 ALA A N 1
ATOM 541 C CA . ALA A 1 70 ? -23.696 -10.311 1.515 1.00 95.25 70 ALA A CA 1
ATOM 542 C C . ALA A 1 70 ? -22.649 -11.435 1.585 1.00 95.25 70 ALA A C 1
ATOM 544 O O . ALA A 1 70 ? -22.348 -11.947 2.664 1.00 95.25 70 ALA A O 1
ATOM 545 N N . PHE A 1 71 ? -22.079 -11.790 0.432 1.00 95.00 71 PHE A N 1
ATOM 546 C CA . PHE A 1 71 ? -20.928 -12.701 0.335 1.00 95.00 71 PHE A CA 1
ATOM 547 C C . PHE A 1 71 ? -19.588 -11.973 0.493 1.00 95.00 71 PHE A C 1
ATOM 549 O O . PHE A 1 71 ? -18.574 -12.596 0.774 1.00 95.00 71 PHE A O 1
ATOM 556 N N . GLY A 1 72 ? -19.591 -10.654 0.313 1.00 95.31 72 GLY A N 1
ATOM 557 C CA . GLY A 1 72 ? -18.420 -9.797 0.399 1.00 95.31 72 GLY A CA 1
ATOM 558 C C . GLY A 1 72 ? -18.825 -8.331 0.317 1.00 95.31 72 GLY A C 1
ATOM 559 O O . GLY A 1 72 ? -19.999 -8.000 0.124 1.00 95.31 72 GLY A O 1
ATOM 560 N N . PHE A 1 73 ? -17.848 -7.447 0.468 1.00 95.44 73 PHE A N 1
ATOM 561 C CA . PHE A 1 73 ? -18.023 -6.005 0.370 1.00 95.44 73 PHE A CA 1
ATOM 562 C C . PHE A 1 73 ? -16.804 -5.380 -0.313 1.00 95.44 73 PHE A C 1
ATOM 564 O O . PHE A 1 73 ? -15.708 -5.927 -0.261 1.00 95.44 73 PHE A O 1
ATOM 571 N N . SER A 1 74 ? -17.000 -4.223 -0.945 1.00 93.94 74 SER A N 1
ATOM 572 C CA . SER A 1 74 ? -15.908 -3.457 -1.558 1.00 93.94 74 SER A CA 1
ATOM 573 C C . SER A 1 74 ? -14.920 -2.979 -0.498 1.00 93.94 74 SER A C 1
ATOM 575 O O . SER A 1 74 ? -15.349 -2.413 0.508 1.00 93.94 74 SER A O 1
ATOM 577 N N . ILE A 1 75 ? -13.615 -3.103 -0.749 1.00 92.19 75 ILE A N 1
ATOM 578 C CA . ILE A 1 75 ? -12.562 -2.713 0.205 1.00 92.19 75 ILE A CA 1
ATOM 579 C C . ILE A 1 75 ? -12.659 -1.242 0.645 1.00 92.19 75 ILE A C 1
ATOM 581 O O . ILE A 1 75 ? -12.448 -0.926 1.812 1.00 92.19 75 ILE A O 1
ATOM 585 N N . SER A 1 76 ? -13.115 -0.350 -0.239 1.00 89.38 76 SER A N 1
ATOM 586 C CA . SER A 1 76 ? -13.365 1.069 0.068 1.00 89.38 76 SER A CA 1
ATOM 587 C C . SER A 1 76 ? -14.419 1.292 1.167 1.00 89.38 76 SER A C 1
ATOM 589 O O . SER A 1 76 ? -14.533 2.378 1.738 1.00 89.38 76 SER A O 1
ATOM 591 N N . TYR A 1 77 ? -15.210 0.269 1.508 1.00 93.69 77 TYR A N 1
ATOM 592 C CA . TYR A 1 77 ? -16.139 0.312 2.635 1.00 93.69 77 TYR A CA 1
ATOM 593 C C . TYR A 1 77 ? -15.429 0.315 3.994 1.00 93.69 77 TYR A C 1
ATOM 595 O O . TYR A 1 77 ? -15.989 0.830 4.961 1.00 93.69 77 TYR A O 1
ATOM 603 N N . LEU A 1 78 ? -14.195 -0.190 4.080 1.00 96.62 78 LEU A N 1
ATOM 604 C CA . LEU A 1 78 ? -13.416 -0.206 5.320 1.00 96.62 78 LEU A CA 1
ATOM 605 C C . LEU A 1 78 ? -13.287 1.196 5.931 1.00 96.62 78 LEU A C 1
ATOM 607 O O . LEU A 1 78 ? -13.468 1.374 7.137 1.00 96.62 78 LEU A O 1
ATOM 611 N N . CYS A 1 79 ? -13.096 2.216 5.091 1.00 95.62 79 CYS A N 1
ATOM 612 C CA . CYS A 1 79 ? -13.025 3.609 5.524 1.00 95.62 79 CYS A CA 1
ATOM 613 C C . CYS A 1 79 ? -14.337 4.142 6.130 1.00 95.62 79 CYS A C 1
ATOM 615 O O . CYS A 1 79 ? -14.315 5.101 6.901 1.00 95.62 79 CYS A O 1
ATOM 617 N N . LYS A 1 80 ? -15.477 3.506 5.833 1.00 95.88 80 LYS A N 1
ATOM 618 C CA . LYS A 1 80 ? -16.823 3.923 6.267 1.00 95.88 80 LYS A CA 1
ATOM 619 C C . LYS A 1 80 ? -17.248 3.302 7.597 1.00 95.88 80 LYS A C 1
ATOM 621 O O . LYS A 1 80 ? -18.250 3.713 8.181 1.00 95.88 80 LYS A O 1
ATOM 626 N N . LEU A 1 81 ? -16.484 2.344 8.130 1.00 97.00 81 LEU A N 1
ATOM 627 C CA . LEU A 1 81 ? -16.779 1.708 9.423 1.00 97.00 81 LEU A CA 1
ATOM 628 C C . LEU A 1 81 ? -16.781 2.711 10.587 1.00 97.00 81 LEU A C 1
ATOM 630 O O . LEU A 1 81 ? -17.462 2.512 11.592 1.00 97.00 81 LEU A O 1
ATOM 634 N N . ARG A 1 82 ? -16.050 3.820 10.455 1.00 95.69 82 ARG A N 1
ATOM 635 C CA . ARG A 1 82 ? -16.045 4.902 11.445 1.00 95.69 82 ARG A CA 1
ATOM 636 C C . ARG A 1 82 ? -17.339 5.728 11.437 1.00 95.69 82 ARG A C 1
ATOM 638 O O . ARG A 1 82 ? -17.667 6.341 12.449 1.00 95.69 82 ARG A O 1
ATOM 645 N N . ASP A 1 83 ? -18.080 5.735 10.335 1.00 95.50 83 ASP A N 1
ATOM 646 C CA . ASP A 1 83 ? -19.244 6.612 10.167 1.00 95.50 83 ASP A CA 1
ATOM 647 C C . ASP A 1 83 ? -20.509 6.029 10.812 1.00 95.50 83 ASP A C 1
ATOM 649 O O . ASP A 1 83 ? -21.431 6.762 11.170 1.00 95.50 83 ASP A O 1
ATOM 653 N N . THR A 1 84 ? -20.540 4.710 11.019 1.00 94.88 84 THR A N 1
ATOM 654 C CA . THR A 1 84 ? -21.623 4.037 11.744 1.00 94.88 84 THR A CA 1
ATOM 655 C C . THR A 1 84 ? -21.384 4.160 13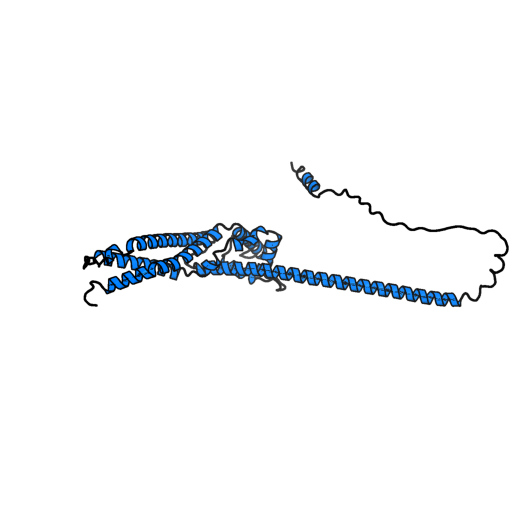.244 1.00 94.88 84 THR A C 1
ATOM 657 O O . THR A 1 84 ? -20.338 3.746 13.738 1.00 94.88 84 THR A O 1
ATOM 660 N N . LYS A 1 85 ? -22.349 4.719 13.977 1.00 95.44 85 LYS A N 1
ATOM 661 C CA . LYS A 1 85 ? -22.228 5.022 15.411 1.00 95.44 85 LYS A CA 1
ATOM 662 C C . LYS A 1 85 ? -23.238 4.248 16.248 1.00 95.44 85 LYS A C 1
ATOM 664 O O . LYS A 1 85 ? -24.317 3.906 15.768 1.00 95.44 85 LYS A O 1
ATOM 669 N N . SER A 1 86 ? -22.890 3.996 17.506 1.00 92.88 86 SER A N 1
ATOM 670 C CA . SER A 1 86 ? -23.822 3.475 18.504 1.00 92.88 86 SER A CA 1
ATOM 671 C C . SER A 1 86 ? -24.982 4.447 18.742 1.00 92.88 86 SER A C 1
ATOM 673 O O . SER A 1 86 ? -24.876 5.648 18.484 1.00 92.88 86 SER A O 1
ATOM 675 N N . ALA A 1 87 ? -26.090 3.940 19.288 1.00 93.31 87 ALA A N 1
ATOM 676 C CA . ALA A 1 87 ? -27.270 4.753 19.596 1.00 93.31 87 ALA A CA 1
ATOM 677 C C . ALA A 1 87 ? -26.959 5.931 20.540 1.00 93.31 87 ALA A C 1
ATOM 679 O O . ALA A 1 87 ? -27.542 7.004 20.407 1.00 93.31 87 ALA A O 1
ATOM 680 N N . ASP A 1 88 ? -26.012 5.753 21.463 1.00 91.06 88 ASP A N 1
ATOM 681 C CA . ASP A 1 88 ? -25.560 6.788 22.395 1.00 91.06 88 ASP A CA 1
ATOM 682 C C . ASP A 1 88 ? -24.447 7.691 21.835 1.00 91.06 88 ASP A C 1
ATOM 684 O O . ASP A 1 88 ? -23.962 8.568 22.548 1.00 91.06 88 ASP A O 1
ATOM 688 N N . GLN A 1 89 ? -24.050 7.497 20.570 1.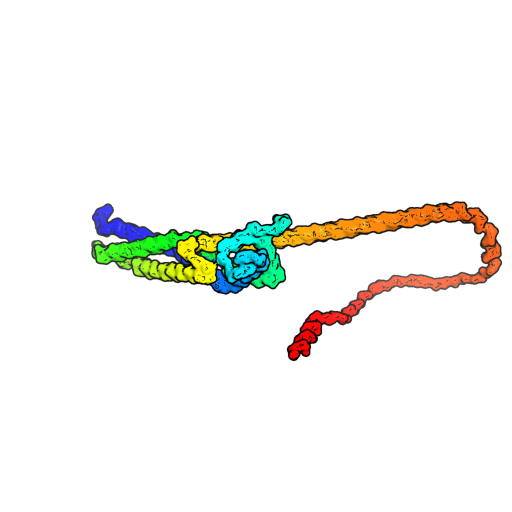00 89.50 89 GLN A N 1
ATOM 689 C CA . GLN A 1 89 ? -23.033 8.278 19.855 1.00 89.50 89 GLN A CA 1
ATOM 690 C C . GLN A 1 89 ? -21.633 8.252 20.498 1.00 89.50 89 GLN A C 1
ATOM 692 O O . GLN A 1 89 ? -20.777 9.059 20.132 1.00 89.50 89 GLN A O 1
ATOM 697 N N . LYS A 1 90 ? -21.377 7.335 21.442 1.00 87.94 90 LYS A N 1
ATOM 698 C CA . LYS A 1 90 ? -20.101 7.260 22.174 1.00 87.94 90 LYS A CA 1
ATOM 699 C C . LYS A 1 90 ? -19.035 6.422 21.483 1.00 87.94 90 LYS A C 1
ATOM 701 O O . LYS A 1 90 ? -17.858 6.620 21.758 1.00 87.94 90 LYS A O 1
ATOM 706 N N . GLN A 1 91 ? -19.433 5.495 20.616 1.00 92.19 91 GLN A N 1
ATOM 707 C CA . GLN A 1 91 ? -18.518 4.616 19.892 1.00 92.19 91 GLN A CA 1
ATOM 708 C C . GLN A 1 91 ? -18.959 4.441 18.440 1.00 92.19 91 GLN A C 1
ATOM 710 O O . GLN A 1 91 ? -20.135 4.595 18.099 1.00 92.19 91 GLN A O 1
ATOM 715 N N . THR A 1 92 ? -18.002 4.119 17.578 1.00 97.50 92 THR A N 1
ATOM 716 C CA . THR A 1 92 ? -18.266 3.776 16.176 1.00 97.50 92 THR A CA 1
ATOM 717 C C . THR A 1 92 ? -18.219 2.262 15.986 1.00 97.50 92 THR A C 1
ATOM 719 O O . THR A 1 92 ? -17.689 1.543 16.833 1.00 97.50 92 THR A O 1
ATOM 722 N N . LEU A 1 93 ? -18.727 1.766 14.859 1.00 97.56 93 LEU A N 1
ATOM 723 C CA . LEU A 1 93 ? -18.599 0.358 14.492 1.00 97.56 93 LEU A CA 1
ATOM 724 C C . LEU A 1 93 ? -17.124 -0.059 14.392 1.00 97.56 93 LEU A C 1
ATOM 726 O O . LEU A 1 93 ? -16.782 -1.165 14.792 1.00 97.56 93 LEU A O 1
ATOM 730 N N . LEU A 1 94 ? -16.240 0.837 13.940 1.00 98.12 94 LEU A N 1
ATOM 731 C CA . LEU A 1 94 ? -14.797 0.587 13.942 1.00 98.12 94 LEU A CA 1
ATOM 732 C C . LEU A 1 94 ? -14.237 0.354 15.357 1.00 98.12 94 LEU A C 1
ATOM 734 O O . LEU A 1 94 ? -13.463 -0.577 15.547 1.00 98.12 94 LEU A O 1
ATOM 738 N N . HIS A 1 95 ? -14.647 1.155 16.347 1.00 98.25 95 HIS A N 1
ATOM 739 C CA . HIS A 1 95 ? -14.243 0.948 17.745 1.00 98.25 95 HIS A CA 1
ATOM 740 C C . HIS A 1 95 ? -14.759 -0.381 18.286 1.00 98.25 95 HIS A C 1
ATOM 742 O O . HIS A 1 95 ? -14.012 -1.117 18.922 1.00 98.25 95 HIS A O 1
ATOM 748 N N . PHE A 1 96 ? -16.018 -0.706 17.995 1.00 97.38 96 PHE A N 1
ATOM 749 C CA . PHE A 1 96 ? -16.602 -1.980 18.393 1.00 97.38 96 PHE A CA 1
ATOM 750 C C . PHE A 1 96 ? -15.838 -3.166 17.787 1.00 97.38 96 PHE A C 1
ATOM 752 O O . PHE A 1 96 ? -15.452 -4.079 18.508 1.00 97.38 96 PHE A O 1
ATOM 759 N N . LEU A 1 97 ? -15.559 -3.130 16.480 1.00 97.94 97 LEU A N 1
ATOM 760 C CA . LEU A 1 97 ? -14.784 -4.165 15.791 1.00 97.94 97 LEU A CA 1
ATOM 761 C C . LEU A 1 97 ? -13.372 -4.300 16.366 1.00 97.94 97 LEU A C 1
ATOM 763 O O . LEU A 1 97 ? -12.911 -5.419 16.559 1.00 97.94 97 LEU A O 1
ATOM 767 N N . ALA A 1 98 ? -12.705 -3.183 16.666 1.00 97.94 98 ALA A N 1
ATOM 768 C CA . ALA A 1 98 ? -11.381 -3.188 17.276 1.00 97.94 98 ALA A CA 1
ATOM 769 C C . ALA A 1 98 ? -11.381 -3.853 18.666 1.00 97.94 98 ALA A C 1
ATOM 771 O O . ALA A 1 98 ? -10.493 -4.654 18.945 1.00 97.94 98 ALA A O 1
ATOM 772 N N . ASP A 1 99 ? -12.379 -3.576 19.516 1.00 96.81 99 ASP A N 1
ATOM 773 C CA . ASP A 1 99 ? -12.521 -4.251 20.817 1.00 96.81 99 ASP A CA 1
ATOM 774 C C . ASP A 1 99 ? -12.831 -5.750 20.647 1.00 96.81 99 ASP A C 1
ATOM 776 O O . ASP A 1 99 ? -12.189 -6.575 21.292 1.00 96.81 99 ASP A O 1
ATOM 780 N N . VAL A 1 100 ? -13.731 -6.124 19.727 1.00 96.81 100 VAL A N 1
ATOM 781 C CA . VAL A 1 100 ? -14.032 -7.539 19.431 1.00 96.81 100 VAL A CA 1
ATOM 782 C C . VAL A 1 100 ? -12.786 -8.288 18.962 1.00 96.81 100 VAL A C 1
ATOM 784 O O . VAL A 1 100 ? -12.517 -9.382 19.453 1.00 96.81 100 VAL A O 1
ATOM 787 N N . CYS A 1 101 ? -12.004 -7.705 18.050 1.00 97.56 101 CYS A N 1
ATOM 788 C CA . CYS A 1 101 ? -10.755 -8.316 17.596 1.00 97.56 101 CYS A CA 1
ATOM 789 C C . CYS A 1 101 ? -9.766 -8.451 18.759 1.00 97.56 101 CYS A C 1
ATOM 791 O O . CYS A 1 101 ? -9.204 -9.517 18.966 1.00 97.56 101 CYS A O 1
ATOM 793 N N . GLN A 1 102 ? -9.609 -7.412 19.578 1.00 95.69 102 GLN A N 1
ATOM 794 C CA . GLN A 1 102 ? -8.671 -7.435 20.697 1.00 95.69 102 GLN A CA 1
ATOM 795 C C . GLN A 1 102 ? -9.015 -8.488 21.763 1.00 95.69 102 GLN A C 1
ATOM 797 O O . GLN A 1 102 ? -8.100 -9.042 22.373 1.00 95.69 102 GLN A O 1
ATOM 802 N N . GLU A 1 103 ? -10.304 -8.721 22.023 1.00 95.50 103 GLU A N 1
ATOM 803 C CA . GLU A 1 103 ? -10.777 -9.630 23.073 1.00 95.50 103 GLU A CA 1
ATOM 804 C C . GLU A 1 103 ? -10.945 -11.076 22.597 1.00 95.50 103 GLU A C 1
ATOM 806 O O . GLU A 1 103 ? -10.676 -11.997 23.366 1.00 95.50 103 GLU A O 1
ATOM 811 N N . GLN A 1 104 ? -11.402 -11.284 21.359 1.00 96.62 104 GLN A N 1
ATOM 812 C CA . GLN A 1 104 ? -11.800 -12.608 20.860 1.00 96.62 104 GLN A CA 1
ATOM 813 C C . GLN A 1 104 ? -10.882 -13.156 19.765 1.00 96.62 104 GLN A C 1
ATOM 815 O O . GLN A 1 104 ? -10.836 -14.369 19.586 1.00 96.62 104 GLN A O 1
ATOM 820 N N . TYR A 1 105 ? -10.156 -12.287 19.056 1.00 96.44 105 TYR A N 1
ATOM 821 C CA . TYR A 1 105 ? -9.304 -12.646 17.914 1.00 96.44 105 TYR A CA 1
ATOM 822 C C . TYR A 1 105 ? -7.943 -11.925 17.984 1.00 96.44 105 TYR A C 1
ATOM 824 O O . TYR A 1 105 ? -7.604 -11.145 17.084 1.00 96.44 105 TYR A O 1
ATOM 832 N N . PRO A 1 106 ? -7.170 -12.097 19.076 1.00 95.62 106 PRO A N 1
ATOM 833 C CA . PRO A 1 106 ? -5.932 -11.350 19.304 1.00 95.62 106 PRO A CA 1
ATOM 834 C C . PRO A 1 106 ? -4.892 -11.529 18.187 1.00 95.62 106 PRO A C 1
ATOM 836 O O . PRO A 1 106 ? -4.088 -10.627 17.961 1.00 95.62 106 PRO A O 1
ATOM 839 N N . GLU A 1 107 ? -4.926 -12.644 17.457 1.00 94.19 107 GLU A N 1
ATOM 840 C CA . GLU A 1 107 ? -4.099 -12.914 16.279 1.00 94.19 107 GLU A CA 1
ATOM 841 C C . GLU A 1 107 ? -4.302 -11.888 15.157 1.00 94.19 107 GLU A C 1
ATOM 843 O O . GLU A 1 107 ? -3.346 -11.510 14.484 1.00 94.19 107 GLU A O 1
ATOM 848 N N . VAL A 1 108 ? -5.521 -11.361 15.000 1.00 96.19 108 VAL A N 1
ATOM 849 C CA . VAL A 1 108 ? -5.850 -10.384 13.953 1.00 96.19 108 VAL A CA 1
ATOM 850 C C . VAL A 1 108 ? -5.170 -9.040 14.209 1.00 96.19 108 VAL A C 1
ATOM 852 O O . VAL A 1 108 ? -4.909 -8.286 13.276 1.00 96.19 108 VAL A O 1
ATOM 855 N N . MET A 1 109 ? -4.821 -8.737 15.459 1.00 96.19 109 MET A N 1
ATOM 856 C CA . MET A 1 109 ? -4.242 -7.448 15.841 1.00 96.19 109 MET A CA 1
ATOM 857 C C . MET A 1 109 ? -2.870 -7.177 15.203 1.00 96.19 109 MET A C 1
ATOM 859 O O . MET A 1 109 ? -2.460 -6.018 15.150 1.00 96.19 109 MET A O 1
ATOM 863 N N . GLY A 1 110 ? -2.188 -8.216 14.705 1.00 94.69 110 GLY A N 1
ATOM 864 C CA . GLY A 1 110 ? -0.888 -8.127 14.032 1.00 94.69 110 GLY A CA 1
ATOM 865 C C . GLY A 1 110 ? -0.937 -7.698 12.561 1.00 94.69 110 GLY A C 1
ATOM 866 O O . GLY A 1 110 ? 0.103 -7.349 12.008 1.00 94.69 110 GLY A O 1
ATOM 867 N N . PHE A 1 111 ? -2.116 -7.638 11.924 1.00 97.19 111 PHE A N 1
ATOM 868 C CA . PHE A 1 111 ? -2.216 -7.294 10.497 1.00 97.19 111 PHE A CA 1
ATOM 869 C C . PHE A 1 111 ? -1.511 -5.979 10.095 1.00 97.19 111 PHE A C 1
ATOM 871 O O . PHE A 1 111 ? -0.970 -5.914 8.990 1.00 97.19 111 PHE A O 1
ATOM 878 N N . PRO A 1 112 ? -1.457 -4.907 10.923 1.00 97.19 112 PRO A N 1
ATOM 879 C CA . PRO A 1 112 ? -0.788 -3.677 10.509 1.00 97.19 112 PRO A CA 1
ATOM 880 C C . PRO A 1 112 ? 0.722 -3.834 10.301 1.00 97.19 112 PRO A C 1
ATOM 882 O O . PRO A 1 112 ? 1.299 -3.034 9.552 1.00 97.19 112 PRO A O 1
ATOM 885 N N . ASP A 1 113 ? 1.319 -4.833 10.960 1.00 96.25 113 ASP A N 1
ATOM 886 C CA . ASP A 1 113 ? 2.737 -5.192 10.897 1.00 96.25 113 ASP A CA 1
ATOM 887 C C . ASP A 1 113 ? 3.038 -6.149 9.732 1.00 96.25 113 ASP A C 1
ATOM 889 O O . ASP A 1 113 ? 4.184 -6.247 9.306 1.00 96.25 113 ASP A O 1
ATOM 893 N N . GLU A 1 114 ? 2.021 -6.815 9.178 1.00 97.50 114 GLU A N 1
ATOM 894 C CA . GLU A 1 114 ? 2.125 -7.578 7.924 1.00 97.50 114 GLU A CA 1
ATOM 895 C C . GLU A 1 114 ? 2.049 -6.657 6.695 1.00 97.50 114 GLU A C 1
ATOM 897 O O . GLU A 1 114 ? 2.592 -6.975 5.644 1.00 97.50 114 GLU A O 1
ATOM 902 N N . LEU A 1 115 ? 1.412 -5.489 6.835 1.00 97.81 115 LEU A N 1
ATOM 903 C CA . LEU A 1 115 ? 1.152 -4.528 5.758 1.00 97.81 115 LEU A CA 1
ATOM 904 C C . LEU A 1 115 ? 2.081 -3.301 5.838 1.00 97.81 115 LEU A C 1
ATOM 906 O O . LEU A 1 115 ? 1.627 -2.152 5.987 1.00 97.81 115 LEU A O 1
ATOM 910 N N . VAL A 1 116 ? 3.396 -3.523 5.803 1.00 97.38 116 VAL A N 1
ATOM 911 C CA . VAL A 1 116 ? 4.402 -2.469 6.033 1.00 97.38 116 VAL A CA 1
ATOM 912 C C . VAL A 1 116 ? 4.622 -1.564 4.821 1.00 97.38 116 VAL A C 1
ATOM 914 O O . VAL A 1 116 ? 4.914 -0.378 5.000 1.00 97.38 116 VAL A O 1
ATOM 917 N N . HIS A 1 117 ? 4.445 -2.065 3.594 1.00 98.56 117 HIS A N 1
ATOM 918 C CA . HIS A 1 117 ? 4.661 -1.271 2.380 1.00 98.56 117 HIS A CA 1
ATOM 919 C C . HIS A 1 117 ? 3.425 -0.489 1.927 1.00 98.56 117 HIS A C 1
ATOM 921 O O . HIS A 1 117 ? 3.561 0.424 1.112 1.00 98.56 117 HIS A O 1
ATOM 927 N N . VAL A 1 118 ? 2.248 -0.754 2.504 1.00 98.38 118 VAL A N 1
ATOM 928 C CA . VAL A 1 118 ? 0.984 -0.080 2.152 1.00 98.38 118 VAL A CA 1
ATOM 929 C C . VAL A 1 118 ? 1.080 1.450 2.234 1.00 98.38 118 VAL A C 1
ATOM 931 O O . VAL A 1 118 ? 0.617 2.144 1.331 1.00 98.38 118 VAL A O 1
ATOM 934 N N . GLU A 1 119 ? 1.733 2.009 3.262 1.00 98.12 119 GLU A N 1
ATOM 935 C CA . GLU A 1 119 ? 1.895 3.468 3.374 1.00 98.12 119 GLU A CA 1
ATOM 936 C C . GLU A 1 119 ? 2.740 4.036 2.225 1.00 98.12 119 GLU A C 1
ATOM 938 O O . GLU A 1 119 ? 2.394 5.073 1.658 1.00 98.12 119 GLU A O 1
ATOM 943 N N . LYS A 1 120 ? 3.832 3.361 1.853 1.00 98.19 120 LYS A N 1
ATOM 944 C CA . LYS A 1 120 ? 4.686 3.802 0.743 1.00 98.19 120 LYS A CA 1
ATOM 945 C C . LYS A 1 120 ? 3.956 3.668 -0.588 1.00 98.19 120 LYS A C 1
ATOM 947 O O . LYS A 1 120 ? 3.930 4.632 -1.345 1.00 98.19 120 LYS A O 1
ATOM 952 N N . ALA A 1 121 ? 3.310 2.527 -0.829 1.00 98.50 121 ALA A N 1
ATOM 953 C CA . ALA A 1 121 ? 2.531 2.273 -2.038 1.00 98.50 121 ALA A CA 1
ATOM 954 C C . ALA A 1 121 ? 1.414 3.311 -2.236 1.00 98.50 121 ALA A C 1
ATOM 956 O O . ALA A 1 121 ? 1.204 3.770 -3.353 1.00 98.50 121 ALA A O 1
ATOM 957 N N . SER A 1 122 ? 0.783 3.784 -1.152 1.00 98.06 122 SER A N 1
ATOM 958 C CA . SER A 1 122 ? -0.238 4.845 -1.216 1.00 98.06 122 SER A CA 1
ATOM 959 C C . SER A 1 122 ? 0.262 6.197 -1.744 1.00 98.06 122 SER A C 1
ATOM 961 O O . SER A 1 122 ? -0.541 7.069 -2.065 1.00 98.06 122 SER A O 1
ATOM 963 N N . ARG A 1 123 ? 1.584 6.402 -1.817 1.00 97.62 123 ARG A N 1
ATOM 964 C CA . ARG A 1 123 ? 2.213 7.648 -2.288 1.00 97.62 123 ARG A CA 1
ATOM 965 C C . ARG A 1 123 ? 2.788 7.533 -3.700 1.00 97.62 123 ARG A C 1
ATOM 967 O O . ARG A 1 123 ? 3.256 8.538 -4.231 1.00 97.62 123 ARG A O 1
ATOM 974 N N . VAL A 1 124 ? 2.781 6.338 -4.289 1.00 97.88 124 VAL A N 1
ATOM 975 C CA . VAL A 1 124 ? 3.333 6.087 -5.624 1.00 97.88 124 VAL A CA 1
ATOM 976 C C . VAL A 1 124 ? 2.286 6.424 -6.674 1.00 97.88 124 VAL A C 1
ATOM 978 O O . VAL A 1 124 ? 1.234 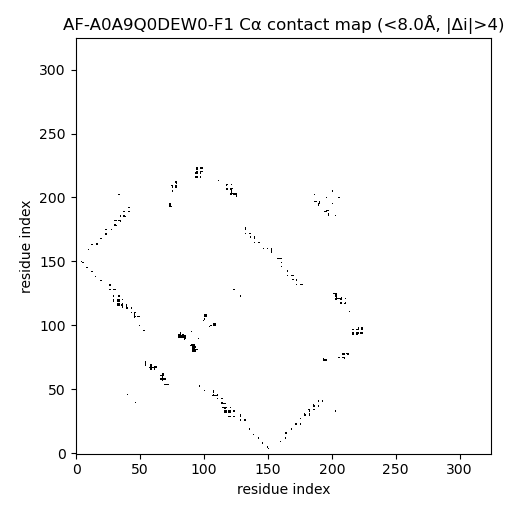5.801 -6.714 1.00 97.88 124 VAL A O 1
ATOM 981 N N . SER A 1 125 ? 2.589 7.368 -7.566 1.00 97.00 125 SER A N 1
ATOM 982 C CA . SER A 1 125 ? 1.734 7.630 -8.727 1.00 97.00 125 SER A CA 1
ATOM 983 C C . SER A 1 125 ? 2.068 6.662 -9.860 1.00 97.00 125 SER A C 1
ATOM 985 O O . SER A 1 125 ? 3.121 6.789 -10.495 1.00 97.00 125 SER A O 1
ATOM 987 N N . ALA A 1 126 ? 1.156 5.730 -10.150 1.00 94.38 126 ALA A N 1
ATOM 988 C CA . ALA A 1 126 ? 1.345 4.742 -11.215 1.00 94.38 126 ALA A CA 1
ATOM 989 C C . ALA A 1 126 ? 1.546 5.401 -12.594 1.00 94.38 126 ALA A C 1
ATOM 991 O O . ALA A 1 126 ? 2.384 4.971 -13.387 1.00 94.38 126 ALA A O 1
ATOM 992 N N . GLU A 1 127 ? 0.848 6.509 -12.864 1.00 95.38 127 GLU A N 1
ATOM 993 C CA . GLU A 1 127 ? 0.986 7.249 -14.123 1.00 95.38 127 GLU A CA 1
ATOM 994 C C . GLU A 1 127 ? 2.390 7.856 -14.291 1.00 95.38 127 GLU A C 1
ATOM 996 O O . GLU A 1 127 ? 3.006 7.747 -15.356 1.00 95.38 127 GLU A O 1
ATOM 1001 N N . MET A 1 128 ? 2.914 8.508 -13.248 1.00 96.44 128 MET A N 1
ATOM 1002 C CA . MET A 1 128 ? 4.252 9.111 -13.289 1.00 96.44 128 MET A CA 1
ATOM 1003 C C . MET A 1 128 ? 5.349 8.050 -13.362 1.00 96.44 128 MET A C 1
ATOM 1005 O O . MET A 1 128 ? 6.365 8.257 -14.037 1.00 96.44 128 MET A O 1
ATOM 1009 N N . LEU A 1 129 ? 5.125 6.907 -12.713 1.00 96.44 129 LEU A N 1
ATOM 1010 C CA . LEU A 1 129 ? 6.017 5.759 -12.749 1.00 96.44 129 LEU A CA 1
ATOM 1011 C C . LEU A 1 129 ? 6.144 5.210 -14.178 1.00 96.44 129 LEU A C 1
ATOM 1013 O O . LEU A 1 129 ? 7.254 5.164 -14.718 1.00 96.44 129 LEU A O 1
ATOM 1017 N N . GLN A 1 130 ? 5.013 4.926 -14.831 1.00 96.31 130 GLN A N 1
ATOM 1018 C CA . GLN A 1 130 ? 4.966 4.463 -16.220 1.00 96.31 130 GLN A CA 1
ATOM 1019 C C . GLN A 1 130 ? 5.655 5.456 -17.169 1.00 96.31 130 GLN A C 1
ATOM 1021 O O . GLN A 1 130 ? 6.520 5.076 -17.963 1.00 96.31 130 GLN A O 1
ATOM 1026 N N . LYS A 1 131 ? 5.344 6.758 -17.054 1.00 97.44 131 LYS A N 1
ATOM 1027 C CA . LYS A 1 131 ? 5.982 7.805 -17.875 1.00 97.44 131 LYS A CA 1
ATOM 1028 C C . LYS A 1 131 ? 7.502 7.837 -17.714 1.00 97.44 131 LYS A C 1
ATOM 1030 O O . LYS A 1 131 ? 8.210 8.004 -18.707 1.00 97.44 131 LYS A O 1
ATOM 1035 N N . SER A 1 132 ? 8.006 7.678 -16.492 1.00 96.88 132 SER A N 1
ATOM 1036 C CA . SER A 1 132 ? 9.447 7.701 -16.213 1.00 96.88 132 SER A CA 1
ATOM 1037 C C . SER A 1 132 ? 10.166 6.516 -16.861 1.00 96.88 132 SER A C 1
ATOM 1039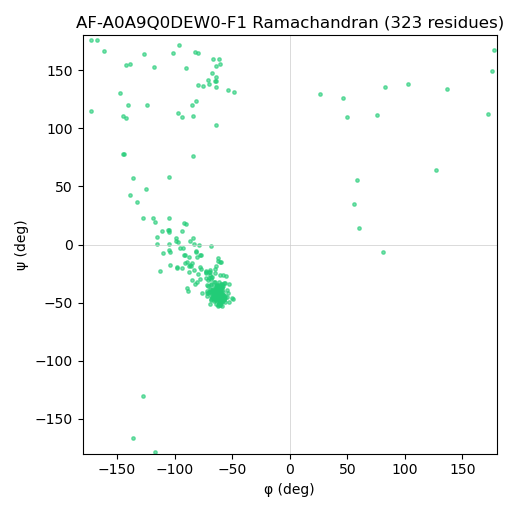 O O . SER A 1 132 ? 11.216 6.693 -17.485 1.00 96.88 132 SER A O 1
ATOM 1041 N N . ILE A 1 133 ? 9.575 5.321 -16.789 1.00 97.12 133 ILE A N 1
ATOM 1042 C CA . ILE A 1 133 ? 10.125 4.110 -17.412 1.00 97.12 133 ILE A CA 1
ATOM 1043 C C . ILE A 1 133 ? 10.124 4.236 -18.940 1.00 97.12 133 ILE A C 1
ATOM 1045 O O . ILE A 1 133 ? 11.151 3.999 -19.585 1.00 97.12 133 ILE A O 1
ATOM 1049 N N . GLU A 1 134 ? 9.014 4.689 -19.530 1.00 97.25 134 GLU A N 1
ATOM 1050 C CA . GLU A 1 134 ? 8.927 4.921 -20.974 1.00 97.25 134 GLU A CA 1
ATOM 1051 C C . GLU A 1 134 ? 9.921 5.978 -21.460 1.00 97.25 134 GLU A C 1
ATOM 1053 O O . GLU A 1 134 ? 10.500 5.846 -22.543 1.00 97.25 134 GLU A O 1
ATOM 1058 N N . GLN A 1 135 ? 10.121 7.045 -20.686 1.00 96.12 135 GLN A N 1
ATOM 1059 C CA . GLN A 1 135 ? 11.077 8.090 -21.024 1.00 96.12 135 GLN A CA 1
ATOM 1060 C C . GLN A 1 135 ? 12.504 7.533 -21.078 1.00 96.12 135 GLN A C 1
ATOM 1062 O O . GLN A 1 135 ? 13.204 7.791 -22.062 1.00 96.12 135 GLN A O 1
ATOM 1067 N N . MET A 1 136 ? 12.916 6.739 -20.083 1.00 96.25 136 MET A N 1
ATOM 1068 C CA . MET A 1 136 ? 14.224 6.074 -20.087 1.00 96.25 136 MET A CA 1
ATOM 1069 C C . MET A 1 136 ? 14.381 5.162 -21.309 1.00 96.25 136 MET A C 1
ATOM 1071 O O . MET A 1 136 ? 15.382 5.254 -22.021 1.00 96.25 136 MET A O 1
ATOM 1075 N N . ALA A 1 137 ? 13.363 4.353 -21.624 1.00 96.38 137 ALA A N 1
ATOM 1076 C CA . ALA A 1 137 ? 13.369 3.478 -22.798 1.00 96.38 137 ALA A CA 1
ATOM 1077 C C . ALA A 1 137 ? 13.557 4.265 -24.110 1.00 96.38 137 ALA A C 1
ATOM 1079 O O . ALA A 1 137 ? 14.358 3.898 -24.974 1.00 96.38 137 ALA A O 1
ATOM 1080 N N . ARG A 1 138 ? 12.855 5.398 -24.259 1.00 96.75 138 ARG A N 1
ATOM 1081 C CA . ARG A 1 138 ? 12.978 6.279 -25.434 1.00 96.75 138 ARG A CA 1
ATOM 1082 C C . ARG A 1 138 ? 14.360 6.930 -25.526 1.00 96.75 138 ARG A C 1
ATOM 1084 O O . ARG A 1 138 ? 14.891 7.050 -26.633 1.00 96.75 138 ARG A O 1
ATOM 1091 N N . GLN A 1 139 ? 14.944 7.348 -24.401 1.00 95.12 139 GLN A N 1
ATOM 1092 C CA . GLN A 1 139 ? 16.290 7.932 -24.357 1.00 95.12 139 GLN A CA 1
ATOM 1093 C C . GLN A 1 139 ? 17.357 6.912 -24.774 1.00 95.12 139 GLN A C 1
ATOM 1095 O O . GLN A 1 139 ? 18.201 7.235 -25.611 1.00 95.12 139 GLN A O 1
ATOM 1100 N N . ILE A 1 140 ? 17.259 5.671 -24.287 1.00 96.00 140 ILE A N 1
ATOM 1101 C CA . ILE A 1 140 ? 18.144 4.560 -24.674 1.00 96.00 140 ILE A CA 1
ATOM 1102 C C . ILE A 1 140 ? 18.021 4.264 -26.170 1.00 96.00 140 ILE A C 1
ATOM 1104 O O . ILE A 1 140 ? 19.022 4.291 -26.884 1.00 96.00 140 ILE A O 1
ATOM 1108 N N . LYS A 1 141 ? 16.794 4.098 -26.678 1.00 95.25 141 LYS A N 1
ATOM 1109 C CA . LYS A 1 141 ? 16.542 3.837 -28.104 1.00 95.25 141 LYS A CA 1
ATOM 1110 C C . LYS A 1 141 ? 17.074 4.946 -29.015 1.00 95.25 141 LYS A C 1
ATOM 1112 O O . LYS A 1 141 ? 17.563 4.687 -30.114 1.00 95.25 141 LYS A O 1
ATOM 1117 N N . THR A 1 142 ? 16.969 6.199 -28.573 1.00 93.56 142 THR A N 1
ATOM 1118 C CA . THR A 1 142 ? 17.524 7.343 -29.310 1.00 93.56 142 THR A CA 1
ATOM 1119 C C . THR A 1 142 ? 19.048 7.279 -29.340 1.00 93.56 142 THR A C 1
ATOM 1121 O O . THR A 1 142 ? 19.642 7.439 -30.402 1.00 93.56 142 THR A O 1
ATOM 1124 N N . LEU A 1 143 ? 19.673 6.993 -28.196 1.00 93.31 143 LEU A N 1
ATOM 1125 C CA . LEU A 1 143 ? 21.123 6.885 -28.083 1.00 93.31 143 LEU A CA 1
ATOM 1126 C C . LEU A 1 143 ? 21.687 5.739 -28.938 1.00 93.31 143 LEU A C 1
ATOM 1128 O O . LEU A 1 143 ? 22.712 5.912 -29.586 1.00 93.31 143 LEU A O 1
ATOM 1132 N N . GLU A 1 144 ? 20.999 4.603 -29.008 1.00 93.06 144 GLU A N 1
ATOM 1133 C CA . GLU A 1 144 ? 21.366 3.476 -29.878 1.00 93.06 144 GLU A CA 1
ATOM 1134 C C . GLU A 1 144 ? 21.376 3.863 -31.353 1.00 93.06 144 GLU A C 1
ATOM 1136 O O . GLU A 1 144 ? 22.372 3.663 -32.045 1.00 93.06 144 GLU A O 1
ATOM 1141 N N . LYS A 1 145 ? 20.298 4.499 -31.817 1.00 92.19 145 LYS A N 1
ATOM 1142 C CA . LYS A 1 145 ? 20.187 4.979 -33.197 1.00 92.19 145 LYS A CA 1
ATOM 1143 C C . LYS A 1 145 ? 21.260 6.018 -33.535 1.00 92.19 145 LYS A C 1
ATOM 1145 O O . LYS A 1 145 ? 21.798 6.045 -34.645 1.00 92.19 145 LYS A O 1
ATOM 1150 N N . ASP A 1 146 ? 21.579 6.889 -32.583 1.00 89.75 146 ASP A N 1
ATOM 1151 C CA . ASP A 1 146 ? 22.650 7.866 -32.747 1.00 89.75 146 ASP A CA 1
ATOM 1152 C C . ASP A 1 146 ? 24.022 7.184 -32.866 1.00 89.75 146 ASP A C 1
ATOM 1154 O O . ASP A 1 146 ? 24.857 7.646 -33.647 1.00 89.75 146 ASP A O 1
ATOM 1158 N N . LEU A 1 147 ? 24.246 6.072 -32.153 1.00 88.88 147 LEU A N 1
ATOM 1159 C CA . LEU A 1 147 ? 25.476 5.281 -32.238 1.00 88.88 147 LEU A CA 1
ATOM 1160 C C . LEU A 1 147 ? 25.615 4.516 -33.560 1.00 88.88 147 LEU A C 1
ATOM 1162 O O . LEU A 1 147 ? 26.721 4.450 -34.092 1.00 88.88 147 LEU A O 1
ATOM 1166 N N . GLU A 1 148 ? 24.519 4.011 -34.132 1.00 88.56 148 GLU A N 1
ATOM 1167 C CA . GLU A 1 148 ? 24.523 3.333 -35.442 1.00 88.56 148 GLU A CA 1
ATOM 1168 C C . GLU A 1 148 ? 25.042 4.233 -36.574 1.00 88.56 148 GLU A C 1
ATOM 1170 O O . GLU A 1 148 ? 25.686 3.768 -37.512 1.00 88.56 148 GLU A O 1
ATOM 1175 N N . THR A 1 149 ? 24.773 5.538 -36.488 1.00 87.81 149 THR A N 1
ATOM 1176 C CA . THR A 1 149 ? 25.165 6.529 -37.508 1.00 87.81 149 THR A CA 1
ATOM 1177 C C . THR A 1 149 ? 26.341 7.409 -37.071 1.00 87.81 149 THR A C 1
ATOM 1179 O O . THR A 1 149 ? 26.628 8.446 -37.690 1.00 87.81 149 THR A O 1
ATOM 1182 N N . PHE A 1 150 ? 27.023 7.027 -35.988 1.00 88.62 150 PHE A N 1
ATOM 1183 C CA . PHE A 1 150 ? 28.068 7.838 -35.381 1.00 88.62 150 PHE A CA 1
ATOM 1184 C C . PHE A 1 150 ? 29.361 7.796 -36.208 1.00 88.62 150 PHE A C 1
ATOM 1186 O O . PHE A 1 150 ? 29.766 6.732 -36.675 1.00 88.62 150 PHE A O 1
ATOM 1193 N N . PRO A 1 151 ? 30.035 8.943 -36.424 1.00 87.25 151 PRO A N 1
ATOM 1194 C CA . PRO A 1 151 ? 31.280 8.961 -37.183 1.00 87.25 151 PRO A CA 1
ATOM 1195 C C . PRO A 1 151 ? 32.385 8.164 -36.468 1.00 87.25 151 PRO A C 1
ATOM 1197 O O . PRO A 1 151 ? 32.387 8.108 -35.236 1.00 87.25 151 PRO A O 1
ATOM 1200 N N . PRO A 1 152 ? 33.368 7.625 -37.215 1.00 87.38 152 PRO A N 1
ATOM 1201 C CA . PRO A 1 152 ? 34.538 7.001 -36.610 1.00 87.38 152 PRO A CA 1
ATOM 1202 C C . PRO A 1 152 ? 35.321 8.010 -35.744 1.00 87.38 152 PRO A C 1
ATOM 1204 O O . PRO A 1 152 ? 35.239 9.222 -36.008 1.00 87.38 152 PRO A O 1
ATOM 1207 N N . PRO A 1 153 ? 36.086 7.529 -34.742 1.00 89.56 153 PRO A N 1
ATOM 1208 C CA . PRO A 1 153 ? 36.893 8.365 -33.855 1.00 89.56 153 PRO A CA 1
ATOM 1209 C C . PRO A 1 153 ? 37.735 9.388 -34.621 1.00 89.56 153 PRO A C 1
ATOM 1211 O O . PRO A 1 153 ? 38.416 9.051 -35.589 1.00 89.56 153 PRO A O 1
ATOM 1214 N N . GLN A 1 154 ? 37.692 10.657 -34.202 1.00 86.75 154 GLN A N 1
ATOM 1215 C CA . GLN A 1 154 ? 38.467 11.715 -34.867 1.00 86.75 154 GLN A CA 1
ATOM 1216 C C . GLN A 1 154 ? 39.978 11.638 -34.578 1.00 86.75 154 GLN A C 1
ATOM 1218 O O . GLN A 1 154 ? 40.765 12.208 -35.332 1.00 86.75 154 GLN A O 1
ATOM 1223 N N . ASN A 1 155 ? 40.366 11.014 -33.465 1.00 89.12 155 ASN A N 1
ATOM 1224 C CA . ASN A 1 155 ? 41.739 10.770 -33.016 1.00 89.12 155 ASN A CA 1
ATOM 1225 C C . ASN A 1 155 ? 41.721 9.753 -31.857 1.00 89.12 155 ASN A C 1
ATOM 1227 O O . ASN A 1 155 ? 40.648 9.419 -31.356 1.00 89.12 155 ASN A O 1
ATOM 1231 N N . ASP A 1 156 ? 42.895 9.346 -31.372 1.00 88.94 156 ASP A N 1
ATOM 1232 C CA . ASP A 1 156 ? 43.057 8.353 -30.293 1.00 88.94 156 ASP A CA 1
ATOM 1233 C C . ASP A 1 156 ? 42.401 8.745 -28.952 1.00 88.94 156 ASP A C 1
ATOM 1235 O O . ASP A 1 156 ? 42.232 7.907 -28.070 1.00 88.94 156 ASP A O 1
ATOM 1239 N N . LYS A 1 157 ? 42.027 10.019 -28.762 1.00 88.25 157 LYS A N 1
ATOM 1240 C CA . LYS A 1 157 ? 41.330 10.498 -27.554 1.00 88.25 157 LYS A CA 1
ATOM 1241 C C . LYS A 1 157 ? 39.804 10.468 -27.694 1.00 88.25 157 LYS A C 1
ATOM 1243 O O . LYS A 1 157 ? 39.104 10.703 -26.708 1.00 88.25 157 LYS A O 1
ATOM 1248 N N . ASP A 1 158 ? 39.268 10.204 -28.886 1.00 90.31 158 ASP A N 1
ATOM 1249 C CA . ASP A 1 158 ? 37.828 10.114 -29.140 1.00 90.31 158 ASP A CA 1
ATOM 1250 C C . ASP A 1 158 ? 37.288 8.718 -28.791 1.00 90.31 158 ASP A C 1
ATOM 1252 O O . ASP A 1 158 ? 36.997 7.896 -29.655 1.00 90.31 158 ASP A O 1
ATOM 1256 N N . LEU A 1 159 ? 37.143 8.466 -27.488 1.00 88.31 159 LEU A N 1
ATOM 1257 C CA . LEU A 1 159 ? 36.692 7.185 -26.928 1.00 88.31 159 LEU A CA 1
ATOM 1258 C C . LEU A 1 159 ? 35.171 7.125 -26.711 1.00 88.31 159 LEU A C 1
ATOM 1260 O O . LEU A 1 159 ? 34.690 6.338 -25.898 1.00 88.31 159 LEU A O 1
ATOM 1264 N N . PHE A 1 160 ? 34.394 8.000 -27.358 1.00 88.88 160 PHE A N 1
ATOM 1265 C CA . PHE A 1 160 ? 32.964 8.140 -27.063 1.00 88.88 160 PHE A CA 1
ATOM 1266 C C . PHE A 1 160 ? 32.190 6.848 -27.322 1.00 88.88 160 PHE A C 1
ATOM 1268 O O . PHE A 1 160 ? 31.503 6.380 -26.420 1.00 88.88 160 PHE A O 1
ATOM 1275 N N . SER A 1 161 ? 32.341 6.251 -28.506 1.00 82.69 161 SER A N 1
ATOM 1276 C CA . SER A 1 161 ? 31.636 5.015 -28.867 1.00 82.69 161 SER A CA 1
ATOM 1277 C C . SER A 1 161 ? 32.102 3.803 -28.055 1.00 82.69 161 SER A C 1
ATOM 1279 O O . SER A 1 161 ? 31.316 2.893 -27.833 1.00 82.69 161 SER A O 1
ATOM 1281 N N . GLU A 1 162 ? 33.353 3.797 -27.584 1.00 81.06 162 GLU A N 1
ATOM 1282 C CA . GLU A 1 162 ? 33.896 2.726 -26.736 1.00 81.06 162 GLU A CA 1
ATOM 1283 C C . GLU A 1 162 ? 33.382 2.830 -25.294 1.00 81.06 162 GLU A C 1
ATOM 1285 O O . GLU A 1 162 ? 33.034 1.832 -24.672 1.00 81.06 162 GLU A O 1
ATOM 1290 N N . LYS A 1 163 ? 33.326 4.049 -24.745 1.00 83.25 163 LYS A N 1
ATOM 1291 C CA . LYS A 1 163 ? 32.988 4.279 -23.334 1.00 83.25 163 LYS A CA 1
ATOM 1292 C C . LYS A 1 163 ? 31.511 4.534 -23.079 1.00 83.25 163 LYS A C 1
ATOM 1294 O O . LYS A 1 163 ? 31.148 4.755 -21.921 1.00 83.25 163 LYS A O 1
ATOM 1299 N N . ILE A 1 164 ? 30.668 4.590 -24.103 1.00 85.81 164 ILE A N 1
ATOM 1300 C CA . ILE A 1 164 ? 29.239 4.831 -23.913 1.00 85.81 164 ILE A CA 1
ATOM 1301 C C . ILE A 1 164 ? 28.569 3.611 -23.261 1.00 85.81 164 ILE A C 1
ATOM 1303 O O . ILE A 1 164 ? 28.848 2.466 -23.589 1.00 85.81 164 ILE A O 1
ATOM 1307 N N . PHE A 1 165 ? 27.683 3.865 -22.302 1.00 92.38 165 PHE A N 1
ATOM 1308 C CA . PHE A 1 165 ? 27.136 2.866 -21.374 1.00 92.38 165 PHE A CA 1
ATOM 1309 C C . PHE A 1 165 ? 25.849 2.176 -21.872 1.00 92.38 165 PHE A C 1
ATOM 1311 O O . PHE A 1 165 ? 25.108 1.611 -21.074 1.00 92.38 165 PHE A O 1
ATOM 1318 N N . VAL A 1 166 ? 25.553 2.243 -23.175 1.00 91.19 166 VAL A N 1
ATOM 1319 C CA . VAL A 1 166 ? 24.241 1.867 -23.741 1.00 91.19 166 VAL A CA 1
ATOM 1320 C C . VAL A 1 166 ? 23.824 0.445 -23.407 1.00 91.19 166 VAL A C 1
ATOM 1322 O O . VAL A 1 166 ? 22.686 0.243 -23.002 1.00 91.19 166 VAL A O 1
ATOM 1325 N N . SER A 1 167 ? 24.734 -0.523 -23.516 1.00 91.00 167 SER A N 1
ATOM 1326 C CA . SER A 1 167 ? 24.424 -1.921 -23.204 1.00 91.00 167 SER A CA 1
ATOM 1327 C C . SER A 1 167 ? 23.988 -2.091 -21.746 1.00 91.00 167 SER A C 1
ATOM 1329 O O . SER A 1 167 ? 22.966 -2.714 -21.482 1.00 91.00 167 SER A O 1
ATOM 1331 N N . THR A 1 168 ? 24.707 -1.465 -20.807 1.00 92.44 168 THR A N 1
ATOM 1332 C CA . THR A 1 168 ? 24.351 -1.464 -19.379 1.00 92.44 168 THR A CA 1
ATOM 1333 C C . THR A 1 168 ? 23.036 -0.726 -19.126 1.00 92.44 168 THR A C 1
ATOM 1335 O O . THR A 1 168 ? 22.228 -1.173 -18.318 1.00 92.44 168 THR A O 1
ATOM 1338 N N . ALA A 1 169 ? 22.799 0.389 -19.824 1.00 94.56 169 ALA A N 1
ATOM 1339 C CA . ALA A 1 169 ? 21.555 1.145 -19.713 1.00 94.56 169 ALA A CA 1
ATOM 1340 C C . ALA A 1 169 ? 20.348 0.310 -20.154 1.00 94.56 169 ALA A C 1
ATOM 1342 O O . ALA A 1 169 ? 19.345 0.253 -19.446 1.00 94.56 169 ALA A O 1
ATOM 1343 N N . ARG A 1 170 ? 20.468 -0.362 -21.306 1.00 95.38 170 ARG A N 1
ATOM 1344 C CA . ARG A 1 170 ? 19.438 -1.243 -21.857 1.00 95.38 170 ARG A CA 1
ATOM 1345 C C . ARG A 1 170 ? 19.130 -2.384 -20.895 1.00 95.38 170 ARG A C 1
ATOM 1347 O O . ARG A 1 170 ? 17.973 -2.564 -20.548 1.00 95.38 170 ARG A O 1
ATOM 1354 N N . GLU A 1 171 ? 20.148 -3.082 -20.396 1.00 96.12 171 GLU A N 1
ATOM 1355 C CA . GLU A 1 171 ? 19.964 -4.179 -19.437 1.00 96.12 171 GLU A CA 1
ATOM 1356 C C . GLU A 1 171 ? 19.223 -3.719 -18.168 1.00 96.12 171 GLU A C 1
ATOM 1358 O O . GLU A 1 171 ? 18.269 -4.360 -17.720 1.00 96.12 171 GLU A O 1
ATOM 1363 N N . GLN A 1 172 ? 19.619 -2.578 -17.592 1.00 96.06 172 GLN A N 1
ATOM 1364 C CA . GLN A 1 172 ? 18.953 -2.041 -16.403 1.00 96.06 172 GLN A CA 1
ATOM 1365 C C . GLN A 1 172 ? 17.514 -1.595 -16.687 1.00 96.06 172 GLN A C 1
ATOM 1367 O O . GLN A 1 172 ? 16.635 -1.828 -15.855 1.00 96.06 172 GLN A O 1
ATOM 1372 N N . GLN A 1 173 ? 17.257 -0.984 -17.846 1.00 96.75 173 GLN A N 1
ATOM 1373 C CA . GLN A 1 173 ? 15.914 -0.557 -18.231 1.00 96.75 173 GLN A CA 1
ATOM 1374 C C . GLN A 1 173 ? 14.999 -1.750 -18.533 1.00 96.75 173 GLN A C 1
ATOM 1376 O O . GLN A 1 173 ? 13.856 -1.739 -18.083 1.00 96.75 173 GLN A O 1
ATOM 1381 N N . GLU A 1 174 ? 15.485 -2.792 -19.210 1.00 96.88 174 GLU A N 1
ATOM 1382 C CA . GLU A 1 174 ? 14.734 -4.032 -19.453 1.00 96.88 174 GLU A CA 1
ATOM 1383 C C . GLU A 1 174 ? 14.357 -4.715 -18.136 1.00 96.88 174 GLU A C 1
ATOM 1385 O O . GLU A 1 174 ? 13.203 -5.100 -17.938 1.00 96.88 174 GLU A O 1
ATOM 1390 N N . LYS A 1 175 ? 15.299 -4.790 -17.188 1.00 97.38 175 LYS A N 1
ATOM 1391 C CA . LYS A 1 175 ? 15.024 -5.312 -15.845 1.00 97.38 175 LYS A CA 1
ATOM 1392 C C . LYS A 1 175 ? 13.965 -4.485 -15.117 1.00 97.38 175 LYS A C 1
ATOM 1394 O O . LYS A 1 175 ? 13.076 -5.054 -14.489 1.00 97.38 175 LYS A O 1
ATOM 1399 N N . LEU A 1 176 ? 14.054 -3.159 -15.187 1.00 97.62 176 LEU A N 1
ATOM 1400 C CA . LEU A 1 176 ? 13.088 -2.270 -14.547 1.00 97.62 176 LEU A CA 1
ATOM 1401 C C . LEU A 1 176 ? 11.695 -2.388 -15.181 1.00 97.62 176 LEU A C 1
ATOM 1403 O O . LEU A 1 176 ? 10.705 -2.431 -14.457 1.00 97.62 176 LEU A O 1
ATOM 1407 N N . GLN A 1 177 ? 11.621 -2.514 -16.509 1.00 97.94 177 GLN A N 1
ATOM 1408 C CA . GLN A 1 177 ? 10.371 -2.770 -17.224 1.00 97.94 177 GLN A CA 1
ATOM 1409 C C . GLN A 1 177 ? 9.757 -4.110 -16.812 1.00 97.94 177 GLN A C 1
ATOM 1411 O O . GLN A 1 177 ? 8.556 -4.178 -16.574 1.00 97.94 177 GLN A O 1
ATOM 1416 N N . LEU A 1 178 ? 10.566 -5.167 -16.686 1.00 98.31 178 LEU A N 1
ATOM 1417 C CA . LEU A 1 178 ? 10.087 -6.469 -16.223 1.00 98.31 178 LEU A CA 1
ATOM 1418 C C . LEU A 1 178 ? 9.504 -6.380 -14.805 1.00 98.31 178 LEU A C 1
ATOM 1420 O O . LEU A 1 178 ? 8.427 -6.911 -14.554 1.00 98.31 178 LEU A O 1
ATOM 1424 N N . MET A 1 179 ? 10.188 -5.678 -13.894 1.00 98.31 179 MET A N 1
ATOM 1425 C CA . MET A 1 179 ? 9.684 -5.442 -12.537 1.00 98.31 179 MET A CA 1
ATOM 1426 C C . MET A 1 179 ? 8.360 -4.665 -12.546 1.00 98.31 179 MET A C 1
ATOM 1428 O O . MET A 1 179 ? 7.461 -4.997 -11.783 1.00 98.31 179 MET A O 1
ATOM 1432 N N . HIS A 1 180 ? 8.229 -3.654 -13.408 1.00 98.44 180 HIS A N 1
ATOM 1433 C CA . HIS A 1 180 ? 7.000 -2.872 -13.537 1.00 98.44 180 HIS A CA 1
ATOM 1434 C C . HIS A 1 180 ? 5.833 -3.701 -14.076 1.00 98.44 180 HIS A C 1
ATOM 1436 O O . HIS A 1 180 ? 4.751 -3.671 -13.504 1.00 98.44 180 HIS A O 1
ATOM 1442 N N . ASN A 1 181 ? 6.054 -4.491 -15.127 1.00 98.38 181 ASN A N 1
ATOM 1443 C CA . ASN A 1 181 ? 5.013 -5.365 -15.666 1.00 98.38 181 ASN A CA 1
ATOM 1444 C C . ASN A 1 181 ? 4.536 -6.361 -14.599 1.00 98.38 181 ASN A C 1
ATOM 1446 O O . ASN A 1 181 ? 3.340 -6.563 -14.426 1.00 98.38 181 ASN A O 1
ATOM 1450 N N . HIS A 1 182 ? 5.469 -6.927 -13.828 1.00 98.31 182 HIS A N 1
ATOM 1451 C CA . HIS A 1 182 ? 5.123 -7.805 -12.715 1.00 98.31 182 HIS A CA 1
ATOM 1452 C C . HIS A 1 182 ? 4.314 -7.081 -11.624 1.00 98.31 182 HIS A C 1
ATOM 1454 O O . HIS A 1 182 ? 3.339 -7.626 -11.116 1.00 98.31 182 HIS A O 1
ATOM 1460 N N . MET A 1 183 ? 4.673 -5.840 -11.287 1.00 98.50 183 MET A N 1
ATOM 1461 C CA . MET A 1 183 ? 3.902 -5.002 -10.363 1.00 98.50 183 MET A CA 1
ATOM 1462 C C . MET A 1 183 ? 2.455 -4.794 -10.853 1.00 98.50 183 MET A C 1
ATOM 1464 O O . MET A 1 183 ? 1.519 -4.933 -10.065 1.00 98.50 183 MET A O 1
ATOM 1468 N N . GLU A 1 184 ? 2.257 -4.495 -12.141 1.00 98.19 184 GLU A N 1
ATOM 1469 C CA . GLU A 1 184 ? 0.924 -4.336 -12.747 1.00 98.19 184 GLU A CA 1
ATOM 1470 C C . GLU A 1 184 ? 0.115 -5.641 -12.729 1.00 98.19 184 GLU A C 1
ATOM 1472 O O . GLU A 1 184 ? -1.087 -5.624 -12.448 1.00 98.19 184 GLU A O 1
ATOM 1477 N N . GLU A 1 185 ? 0.765 -6.780 -12.980 1.00 98.19 185 GLU A N 1
ATOM 1478 C CA . GLU A 1 185 ? 0.152 -8.107 -12.868 1.00 98.19 185 GLU A CA 1
ATOM 1479 C C . GLU A 1 185 ? -0.309 -8.391 -11.432 1.00 98.19 185 GLU A C 1
ATOM 1481 O O . GLU A 1 185 ? -1.447 -8.813 -11.230 1.00 98.19 185 GLU A O 1
ATOM 1486 N N . GLN A 1 186 ? 0.530 -8.108 -10.428 1.00 98.25 186 GLN A N 1
ATOM 1487 C CA . GLN A 1 186 ? 0.175 -8.273 -9.014 1.00 98.25 186 GLN A CA 1
ATOM 1488 C C . GLN A 1 186 ? -1.011 -7.382 -8.622 1.00 98.25 186 GLN A C 1
ATOM 1490 O O . GLN A 1 186 ? -1.948 -7.847 -7.973 1.00 98.25 186 GLN A O 1
ATOM 1495 N N . TYR A 1 187 ? -1.015 -6.117 -9.052 1.00 98.38 187 TYR A N 1
ATOM 1496 C CA . TYR A 1 187 ? -2.129 -5.206 -8.783 1.00 98.38 187 TYR A CA 1
ATOM 1497 C C . TYR A 1 187 ? -3.426 -5.650 -9.475 1.00 98.38 187 TYR A C 1
ATOM 1499 O O . TYR A 1 187 ? -4.503 -5.601 -8.883 1.00 98.38 187 TYR A O 1
ATOM 1507 N N . THR A 1 188 ? -3.327 -6.157 -10.705 1.00 98.00 188 THR A N 1
ATOM 1508 C CA . THR A 1 188 ? -4.473 -6.743 -11.412 1.00 98.00 188 THR A CA 1
ATOM 1509 C C . THR A 1 188 ? -5.009 -7.968 -10.672 1.00 98.00 188 THR A C 1
ATOM 1511 O O . THR A 1 188 ? -6.220 -8.090 -10.501 1.00 98.00 188 THR A O 1
ATOM 1514 N N . GLY A 1 189 ? -4.121 -8.821 -10.151 1.00 97.94 189 GLY A N 1
ATOM 1515 C CA . GLY A 1 189 ? -4.491 -9.966 -9.319 1.00 97.94 189 GLY A CA 1
ATOM 1516 C C . GLY A 1 189 ? -5.231 -9.570 -8.038 1.00 97.94 189 GLY A C 1
ATOM 1517 O O . GLY A 1 189 ? -6.184 -10.244 -7.648 1.00 97.94 189 GLY A O 1
ATOM 1518 N N . LEU A 1 190 ? -4.876 -8.436 -7.417 1.00 97.44 190 LEU A N 1
ATOM 1519 C CA . LEU A 1 190 ? -5.670 -7.883 -6.314 1.00 97.44 190 LEU A CA 1
ATOM 1520 C C . LEU A 1 190 ? -7.083 -7.488 -6.755 1.00 97.44 190 LEU A C 1
ATOM 1522 O O . LEU A 1 190 ? -8.019 -7.654 -5.976 1.00 97.44 190 LEU A O 1
ATOM 1526 N N . GLY A 1 191 ? -7.241 -6.983 -7.981 1.00 96.94 191 GLY A N 1
ATOM 1527 C CA . GLY A 1 191 ? -8.539 -6.673 -8.584 1.00 96.94 191 GLY A CA 1
ATOM 1528 C C . GLY A 1 191 ? -9.463 -7.884 -8.625 1.00 96.94 191 GLY A C 1
ATOM 1529 O O . GLY A 1 191 ? -10.621 -7.790 -8.221 1.00 96.94 191 GLY A O 1
ATOM 1530 N N . ASP A 1 192 ? -8.928 -9.037 -9.023 1.00 95.88 192 ASP A N 1
ATOM 1531 C CA . ASP A 1 192 ? -9.671 -10.299 -9.035 1.00 95.88 192 ASP A CA 1
ATOM 1532 C C . ASP A 1 192 ? -9.961 -10.806 -7.612 1.00 95.88 192 ASP A C 1
ATOM 1534 O O . ASP A 1 192 ? -11.070 -11.260 -7.327 1.00 95.88 192 ASP A O 1
ATOM 1538 N N . TYR A 1 193 ? -8.991 -10.689 -6.699 1.00 95.38 193 TYR A N 1
ATOM 1539 C CA . TYR A 1 193 ? -9.108 -11.189 -5.326 1.00 95.38 193 TYR A CA 1
ATOM 1540 C C . TYR A 1 193 ? -10.073 -10.364 -4.455 1.00 95.38 193 TYR A C 1
ATOM 1542 O O . TYR A 1 193 ? -10.909 -10.922 -3.745 1.00 95.38 193 TYR A O 1
ATOM 1550 N N . PHE A 1 194 ? -10.000 -9.031 -4.529 1.00 95.88 194 PHE A N 1
ATOM 1551 C CA . PHE A 1 194 ? -10.853 -8.097 -3.778 1.00 95.88 194 PHE A CA 1
ATOM 1552 C C . PHE A 1 194 ? -12.051 -7.572 -4.581 1.00 95.88 194 PHE A C 1
ATOM 1554 O O . PHE A 1 194 ? -12.834 -6.770 -4.066 1.00 95.88 194 PHE A O 1
ATOM 1561 N N . VAL A 1 195 ? -12.221 -8.042 -5.820 1.00 95.44 195 VAL A N 1
ATOM 1562 C CA . VAL A 1 195 ? -13.363 -7.761 -6.701 1.00 95.44 195 VAL A CA 1
ATOM 1563 C C . VAL A 1 195 ? -13.539 -6.258 -6.974 1.00 95.44 195 VAL A C 1
ATOM 1565 O O . VAL A 1 195 ? -14.605 -5.675 -6.759 1.00 95.44 195 VAL A O 1
ATOM 1568 N N . PHE A 1 196 ? -12.483 -5.614 -7.474 1.00 95.50 196 PHE A N 1
ATOM 1569 C CA . PHE A 1 196 ? -12.517 -4.237 -7.982 1.00 95.50 196 PHE A CA 1
ATOM 1570 C C . PHE A 1 196 ? -11.956 -4.156 -9.407 1.00 95.50 196 PHE A C 1
ATOM 1572 O O . PHE A 1 196 ? -11.311 -5.081 -9.882 1.00 95.50 196 PHE A O 1
ATOM 1579 N N . ASP A 1 197 ? -12.230 -3.054 -10.112 1.00 95.50 197 ASP A N 1
ATOM 1580 C CA . ASP A 1 197 ? -11.727 -2.815 -11.472 1.00 95.50 197 ASP A CA 1
ATOM 1581 C C . ASP A 1 197 ? -10.411 -2.013 -11.411 1.00 95.50 197 ASP A C 1
ATOM 1583 O O . ASP A 1 197 ? -10.470 -0.813 -11.110 1.00 95.50 197 ASP A O 1
ATOM 1587 N N . PRO A 1 198 ? -9.243 -2.612 -11.730 1.00 94.75 198 PRO A N 1
ATOM 1588 C CA . PRO A 1 198 ? -7.941 -1.935 -11.672 1.00 94.75 198 PRO A CA 1
ATOM 1589 C C . PRO A 1 198 ? -7.811 -0.741 -12.626 1.00 94.75 198 PRO A C 1
ATOM 1591 O O . PRO A 1 198 ? -6.860 0.025 -12.540 1.00 94.75 198 PRO A O 1
ATOM 1594 N N . ARG A 1 199 ? -8.751 -0.568 -13.566 1.00 92.75 199 ARG A N 1
ATOM 1595 C CA . ARG A 1 199 ? -8.773 0.584 -14.484 1.00 92.75 199 ARG A CA 1
ATOM 1596 C C . ARG A 1 199 ? -9.525 1.778 -13.911 1.00 92.75 199 ARG A C 1
ATOM 1598 O O . ARG A 1 199 ? -9.410 2.879 -14.442 1.00 92.75 199 ARG A O 1
ATOM 1605 N N . LYS A 1 200 ? -10.362 1.549 -12.899 1.00 94.56 200 LYS A N 1
ATOM 1606 C CA . LYS A 1 200 ? -11.194 2.581 -12.262 1.00 94.56 200 LYS A CA 1
ATOM 1607 C C . LYS A 1 200 ? -10.665 3.016 -10.909 1.00 94.56 200 LYS A C 1
ATOM 1609 O O . LYS A 1 200 ? -11.100 4.052 -10.427 1.00 94.56 200 LYS A O 1
ATOM 1614 N N . MET A 1 201 ? -9.787 2.218 -10.323 1.00 95.12 201 MET A N 1
ATOM 1615 C CA . MET A 1 201 ? -9.131 2.493 -9.061 1.00 95.12 201 MET A CA 1
ATOM 1616 C C . MET A 1 201 ? -7.634 2.428 -9.315 1.00 95.12 201 MET A C 1
ATOM 1618 O O . MET A 1 201 ? -7.145 1.413 -9.804 1.00 95.12 201 MET A O 1
ATOM 1622 N N . SER A 1 202 ? -6.930 3.527 -9.059 1.00 96.19 202 SER A N 1
ATOM 1623 C CA . SER A 1 202 ? -5.477 3.560 -9.213 1.00 96.19 202 SER A CA 1
ATOM 1624 C C . SER A 1 202 ? -4.777 2.918 -8.013 1.00 96.19 202 SER A C 1
ATOM 1626 O O . SER A 1 202 ? -5.369 2.720 -6.947 1.00 96.19 202 SER A O 1
ATOM 1628 N N . VAL A 1 203 ? -3.490 2.607 -8.179 1.00 97.69 203 VAL A N 1
ATOM 1629 C CA . VAL A 1 203 ? -2.642 2.023 -7.129 1.00 97.69 203 VAL A CA 1
ATOM 1630 C C . VAL A 1 203 ? -2.646 2.908 -5.881 1.00 97.69 203 VAL A C 1
ATOM 1632 O O . VAL A 1 203 ? -2.918 2.428 -4.779 1.00 97.69 203 VAL A O 1
ATOM 1635 N N . GLU A 1 204 ? -2.406 4.208 -6.054 1.00 97.12 204 GLU A N 1
ATOM 1636 C CA . GLU A 1 204 ? -2.398 5.186 -4.969 1.00 97.12 204 GLU A CA 1
ATOM 1637 C C . GLU A 1 204 ? -3.763 5.336 -4.284 1.00 97.12 204 GLU A C 1
ATOM 1639 O O . GLU A 1 204 ? -3.813 5.518 -3.069 1.00 97.12 204 GLU A O 1
ATOM 1644 N N . GLU A 1 205 ? -4.869 5.220 -5.026 1.00 96.62 205 GLU A N 1
ATOM 1645 C CA . GLU A 1 205 ? -6.221 5.281 -4.464 1.00 96.62 205 GLU A CA 1
ATOM 1646 C C . GLU A 1 205 ? -6.508 4.047 -3.602 1.00 96.62 205 GLU A C 1
ATOM 1648 O O . GLU A 1 205 ? -6.861 4.178 -2.429 1.00 96.62 205 GLU A O 1
ATOM 1653 N N . PHE A 1 206 ? -6.276 2.849 -4.147 1.00 97.94 206 PHE A N 1
ATOM 1654 C CA . PHE A 1 206 ? -6.497 1.586 -3.441 1.00 97.94 206 PHE A CA 1
ATOM 1655 C C . PHE A 1 206 ? -5.669 1.497 -2.153 1.00 97.94 206 PHE A C 1
ATOM 1657 O O . PHE A 1 206 ? -6.205 1.259 -1.065 1.00 97.94 206 PHE A O 1
ATOM 1664 N N . PHE A 1 207 ? -4.353 1.718 -2.249 1.00 98.38 207 PHE A N 1
ATOM 1665 C CA . PHE A 1 207 ? -3.484 1.665 -1.074 1.00 98.38 207 PHE A CA 1
ATOM 1666 C C . PHE A 1 207 ? -3.684 2.871 -0.153 1.00 98.38 207 PHE A C 1
ATOM 1668 O O . PHE A 1 207 ? -3.441 2.756 1.048 1.00 98.38 207 PHE A O 1
ATOM 1675 N N . GLY A 1 208 ? -4.162 4.008 -0.664 1.00 98.00 208 GLY A N 1
ATOM 1676 C CA . GLY A 1 208 ? -4.558 5.169 0.133 1.00 98.00 208 GLY A CA 1
ATOM 1677 C C . GLY A 1 208 ? -5.750 4.883 1.041 1.00 98.00 208 GLY A C 1
ATOM 1678 O O . GLY A 1 208 ? -5.694 5.182 2.240 1.00 98.00 208 GLY A O 1
ATOM 1679 N N . ASP A 1 209 ? -6.789 4.241 0.509 1.00 97.19 209 ASP A N 1
ATOM 1680 C CA . ASP A 1 209 ? -7.936 3.770 1.289 1.00 97.19 209 ASP A CA 1
ATOM 1681 C C . ASP A 1 209 ? -7.498 2.749 2.346 1.00 97.19 209 ASP A C 1
ATOM 1683 O O . ASP A 1 209 ? -7.826 2.882 3.529 1.00 97.19 209 ASP A O 1
ATOM 1687 N N . LEU A 1 210 ? -6.686 1.766 1.954 1.00 98.00 210 LEU A N 1
ATOM 1688 C CA . LEU A 1 210 ? -6.207 0.736 2.872 1.00 98.00 210 LEU A CA 1
ATOM 1689 C C . LEU A 1 210 ? -5.316 1.307 3.986 1.00 98.00 210 LEU A C 1
ATOM 1691 O O . LEU A 1 210 ? -5.485 0.959 5.157 1.00 98.00 210 LEU A O 1
ATOM 1695 N N . ASN A 1 211 ? -4.402 2.223 3.654 1.00 98.12 211 ASN A N 1
ATOM 1696 C CA . ASN A 1 211 ? -3.565 2.916 4.632 1.00 98.12 211 ASN A CA 1
ATOM 1697 C C . ASN A 1 211 ? -4.421 3.750 5.598 1.00 98.12 211 ASN A C 1
ATOM 1699 O O . ASN A 1 211 ? -4.197 3.751 6.810 1.00 98.12 211 ASN A O 1
ATOM 1703 N N . SER A 1 212 ? -5.442 4.433 5.076 1.00 97.94 212 SER A N 1
ATOM 1704 C CA . SER A 1 212 ? -6.386 5.199 5.890 1.00 97.94 212 SER A CA 1
ATOM 1705 C C . SER A 1 212 ? -7.124 4.293 6.870 1.00 97.94 212 SER A C 1
ATOM 1707 O O . SER A 1 212 ? -7.180 4.600 8.063 1.00 97.94 212 SER A O 1
ATOM 1709 N N . PHE A 1 213 ? -7.635 3.151 6.406 1.00 98.38 213 PHE A N 1
ATOM 1710 C CA . PHE A 1 213 ? -8.252 2.150 7.270 1.00 98.38 213 PHE A CA 1
ATOM 1711 C C . PHE A 1 213 ? -7.287 1.639 8.345 1.00 98.38 213 PHE A C 1
ATOM 1713 O O . PHE A 1 213 ? -7.641 1.669 9.523 1.00 98.38 213 PHE A O 1
ATOM 1720 N N . LYS A 1 214 ? -6.065 1.238 7.968 1.00 97.81 214 LYS A N 1
ATOM 1721 C CA . LYS A 1 214 ? -5.031 0.756 8.899 1.00 97.81 214 LYS A CA 1
ATOM 1722 C C . LYS A 1 214 ? -4.795 1.752 10.036 1.00 97.81 214 LYS A C 1
ATOM 1724 O O . LYS A 1 214 ? -4.870 1.388 11.210 1.00 97.81 214 LYS A O 1
ATOM 1729 N N . ASN A 1 215 ? -4.602 3.024 9.692 1.00 98.12 215 ASN A N 1
ATOM 1730 C CA . ASN A 1 215 ? -4.386 4.094 10.665 1.00 98.12 215 ASN A CA 1
ATOM 1731 C C . ASN A 1 215 ? -5.615 4.327 11.553 1.00 98.12 215 ASN A C 1
ATOM 1733 O O . ASN A 1 215 ? -5.483 4.474 12.769 1.00 98.12 215 ASN A O 1
ATOM 1737 N N . MET A 1 216 ? -6.818 4.334 10.971 1.00 98.06 216 MET A N 1
ATOM 1738 C CA . MET A 1 216 ? -8.057 4.483 11.737 1.00 98.06 216 MET A CA 1
ATOM 1739 C C . MET A 1 216 ? -8.283 3.313 12.698 1.00 98.06 216 MET A C 1
ATOM 1741 O O . MET A 1 216 ? -8.711 3.542 13.827 1.00 98.06 216 MET A O 1
ATOM 1745 N N . PHE A 1 217 ? -7.977 2.081 12.288 1.00 98.38 217 PHE A N 1
ATOM 1746 C CA . PHE A 1 217 ? -8.089 0.897 13.136 1.00 98.38 217 PHE A CA 1
ATOM 1747 C C . PHE A 1 217 ? -7.124 0.983 14.324 1.00 98.38 217 PHE A C 1
ATOM 1749 O O . PHE A 1 217 ? -7.551 0.890 15.472 1.00 98.38 217 PHE A O 1
ATOM 1756 N N . GLN A 1 218 ? -5.839 1.259 14.076 1.00 97.94 218 GLN A N 1
ATOM 1757 C CA . GLN A 1 218 ? -4.845 1.429 15.144 1.00 97.94 218 GLN A CA 1
ATOM 1758 C C . GLN A 1 218 ? -5.208 2.571 16.102 1.00 97.94 218 GLN A C 1
ATOM 1760 O O . GLN A 1 218 ? -4.984 2.474 17.311 1.00 97.94 218 GLN A O 1
ATOM 1765 N N . GLN A 1 219 ? -5.779 3.657 15.578 1.00 97.88 219 GLN A N 1
ATOM 1766 C CA . GLN A 1 219 ? -6.266 4.760 16.396 1.00 97.88 219 GLN A CA 1
ATOM 1767 C C . GLN A 1 219 ? -7.459 4.335 17.265 1.00 97.88 219 GLN A C 1
ATOM 1769 O O . GLN A 1 219 ? -7.454 4.615 18.462 1.00 97.88 219 GLN A O 1
ATOM 1774 N N . ALA A 1 220 ? -8.425 3.600 16.708 1.00 98.00 220 ALA A N 1
ATOM 1775 C CA . ALA A 1 220 ? -9.573 3.082 17.451 1.00 98.00 220 ALA A CA 1
ATOM 1776 C C . ALA A 1 220 ? -9.146 2.148 18.598 1.00 98.00 220 ALA A C 1
ATOM 1778 O O . ALA A 1 220 ? -9.668 2.260 19.706 1.00 98.00 220 ALA A O 1
ATOM 1779 N N . VAL A 1 221 ? -8.136 1.298 18.381 1.00 97.50 221 VAL A N 1
ATOM 1780 C CA . VAL A 1 221 ? -7.548 0.443 19.431 1.00 97.50 221 VAL A CA 1
ATOM 1781 C C . VAL A 1 221 ? -6.990 1.286 20.583 1.00 97.50 221 VAL A C 1
ATOM 1783 O O . VAL A 1 221 ? -7.289 1.030 21.751 1.00 97.50 221 VAL A O 1
ATOM 1786 N N . LYS A 1 222 ? -6.219 2.338 20.274 1.00 97.31 222 LYS A N 1
ATOM 1787 C CA . LYS A 1 222 ? -5.662 3.254 21.288 1.00 97.31 222 LYS A CA 1
ATOM 1788 C C . LYS A 1 222 ? -6.758 4.009 22.044 1.00 97.31 222 LYS A C 1
ATOM 1790 O O . LYS A 1 222 ? -6.670 4.176 23.262 1.00 97.31 222 LYS A O 1
ATOM 1795 N N . GLU A 1 223 ? -7.784 4.471 21.337 1.00 96.94 223 GLU A N 1
ATOM 1796 C CA . GLU A 1 223 ? -8.927 5.171 21.928 1.00 96.94 223 GLU A CA 1
ATOM 1797 C C . GLU A 1 223 ? -9.728 4.254 22.856 1.00 96.94 223 GLU A C 1
ATOM 1799 O O . GLU A 1 223 ? -10.054 4.660 23.975 1.00 96.94 223 GLU A O 1
ATOM 1804 N N . ASN A 1 224 ? -9.952 2.999 22.462 1.00 96.75 224 ASN A N 1
ATOM 1805 C CA . ASN A 1 224 ? -10.601 1.992 23.298 1.00 96.75 224 ASN A CA 1
ATOM 1806 C C . ASN A 1 224 ? -9.803 1.671 24.561 1.00 96.75 224 ASN A C 1
ATOM 1808 O O . ASN A 1 224 ? -10.384 1.581 25.645 1.00 96.75 224 ASN A O 1
ATOM 1812 N N . GLN A 1 225 ? -8.481 1.534 24.448 1.00 95.50 225 GLN A N 1
ATOM 1813 C CA . GLN A 1 225 ? -7.616 1.300 25.603 1.00 95.50 225 GLN A CA 1
ATOM 1814 C C . GLN A 1 225 ? -7.723 2.456 26.607 1.00 95.50 225 GLN A C 1
ATOM 1816 O O . GLN A 1 225 ? -8.003 2.249 27.789 1.00 95.50 225 GLN A O 1
ATOM 1821 N N . LYS A 1 226 ? -7.616 3.699 26.123 1.00 95.81 226 LYS A N 1
ATOM 1822 C CA . LYS A 1 226 ? -7.781 4.902 26.952 1.00 95.81 226 LYS A CA 1
ATOM 1823 C C . LYS A 1 226 ? -9.175 4.987 27.581 1.00 95.81 226 LYS A C 1
ATOM 1825 O O . LYS A 1 226 ? -9.314 5.393 28.738 1.00 95.81 226 LYS A O 1
ATOM 1830 N N . ARG A 1 227 ? -10.217 4.614 26.831 1.00 93.81 227 ARG A N 1
ATOM 1831 C CA . ARG A 1 227 ? -11.599 4.558 27.318 1.00 93.81 227 ARG A CA 1
ATOM 1832 C C . ARG A 1 227 ? -11.716 3.567 28.478 1.00 93.81 227 ARG A C 1
ATOM 1834 O O . ARG A 1 227 ? -12.164 3.978 29.549 1.00 93.81 227 ARG A O 1
ATOM 1841 N N . ARG A 1 228 ? -11.236 2.329 28.317 1.00 92.69 228 ARG A N 1
ATOM 1842 C CA . ARG A 1 228 ? -11.240 1.292 29.367 1.00 92.69 228 ARG A CA 1
ATOM 1843 C C . ARG A 1 228 ? -10.509 1.741 30.630 1.00 92.69 228 ARG A C 1
ATOM 1845 O O . ARG A 1 228 ? -11.069 1.668 31.721 1.00 92.69 228 ARG A O 1
ATOM 1852 N N . GLU A 1 229 ? -9.315 2.311 30.490 1.00 94.88 229 GLU A N 1
ATOM 1853 C CA . GLU A 1 229 ? -8.552 2.852 31.624 1.00 94.88 229 GLU A CA 1
ATOM 1854 C C . GLU A 1 229 ? -9.314 3.958 32.372 1.00 94.88 229 GLU A C 1
ATOM 1856 O O . GLU A 1 229 ? -9.331 4.005 33.607 1.00 94.88 229 GLU A O 1
ATOM 1861 N N . SER A 1 230 ? -9.979 4.851 31.633 1.00 93.06 230 SER A N 1
ATOM 1862 C CA . SER A 1 230 ? -10.777 5.925 32.227 1.00 93.06 230 SER A CA 1
ATOM 1863 C C . SER A 1 230 ? -12.012 5.395 32.963 1.00 93.06 230 SER A C 1
ATOM 1865 O O . SER A 1 230 ? -12.296 5.837 34.080 1.00 93.06 230 SER A O 1
ATOM 1867 N N . GLU A 1 231 ? -12.705 4.410 32.390 1.00 92.81 231 GLU A N 1
ATOM 1868 C CA . GLU A 1 231 ? -13.879 3.765 32.978 1.00 92.81 231 GLU A CA 1
ATOM 1869 C C . GLU A 1 231 ? -13.508 2.999 34.249 1.00 92.81 231 GLU A C 1
ATOM 1871 O O . GLU A 1 231 ? -14.182 3.135 35.273 1.00 92.81 231 GLU A O 1
ATOM 1876 N N . GLU A 1 232 ? -12.389 2.273 34.239 1.00 93.62 232 GLU A N 1
ATOM 1877 C CA . GLU A 1 232 ? -11.858 1.615 35.430 1.00 93.62 232 GLU A CA 1
ATOM 1878 C C . GLU A 1 232 ? -11.502 2.616 36.528 1.00 93.62 232 GLU A C 1
ATOM 1880 O O . GLU A 1 232 ? -11.843 2.403 37.695 1.00 93.62 232 GLU A O 1
ATOM 1885 N N . LYS A 1 233 ? -10.857 3.734 36.179 1.00 94.94 233 LYS A N 1
ATOM 1886 C CA . LYS A 1 233 ? -10.518 4.788 37.141 1.00 94.94 233 LYS A CA 1
ATOM 1887 C C . LYS A 1 233 ? -11.770 5.400 37.768 1.00 94.94 233 LYS A C 1
ATOM 1889 O O . LYS A 1 233 ? -11.814 5.582 38.987 1.00 94.94 233 LYS A O 1
ATOM 1894 N N . ILE A 1 234 ? -12.798 5.679 36.965 1.00 94.12 234 ILE A N 1
ATOM 1895 C CA . ILE A 1 234 ? -14.087 6.198 37.444 1.00 94.12 234 ILE A CA 1
ATOM 1896 C C . ILE A 1 234 ? -14.774 5.166 38.348 1.00 94.12 234 ILE A C 1
ATOM 1898 O O . ILE A 1 234 ? -15.229 5.517 39.438 1.00 94.12 234 ILE A O 1
ATOM 1902 N N . LYS A 1 235 ? -14.798 3.889 37.950 1.00 94.88 235 LYS A N 1
ATOM 1903 C CA . LYS A 1 235 ? -15.390 2.797 38.737 1.00 94.88 235 LYS A CA 1
ATOM 1904 C C . LYS A 1 235 ? -14.687 2.630 40.085 1.00 94.88 235 LYS A C 1
ATOM 1906 O O . LYS A 1 235 ? -15.356 2.574 41.115 1.00 94.88 235 LYS A O 1
ATOM 1911 N N . ARG A 1 236 ? -13.349 2.631 40.107 1.00 93.75 236 ARG A N 1
ATOM 1912 C CA . ARG A 1 236 ? -12.544 2.562 41.341 1.00 93.75 236 ARG A CA 1
ATOM 1913 C C . ARG A 1 236 ? -12.792 3.771 42.246 1.00 93.75 236 ARG A C 1
ATOM 1915 O O . ARG A 1 236 ? -12.977 3.599 43.448 1.00 93.75 236 ARG A O 1
ATOM 1922 N N . ALA A 1 237 ? -12.861 4.980 41.685 1.00 94.31 237 ALA A N 1
ATOM 1923 C CA . ALA A 1 237 ? -13.157 6.192 42.451 1.00 94.31 237 ALA A CA 1
ATOM 1924 C C . ALA A 1 237 ? -14.572 6.178 43.054 1.00 94.31 237 ALA A C 1
ATOM 1926 O O . ALA A 1 237 ? -14.752 6.592 44.200 1.00 94.31 237 ALA A O 1
ATOM 1927 N N . LYS A 1 238 ? -15.570 5.675 42.313 1.00 94.44 238 LYS A N 1
ATOM 1928 C CA . LYS A 1 238 ? -16.948 5.533 42.801 1.00 94.44 238 LYS A CA 1
ATOM 1929 C C . LYS A 1 238 ? -17.033 4.530 43.955 1.00 94.44 238 LYS A C 1
ATOM 1931 O O . LYS A 1 238 ? -17.565 4.876 45.004 1.00 94.44 238 LYS A O 1
ATOM 1936 N N . LEU A 1 239 ? -16.423 3.352 43.805 1.00 94.19 239 LEU A N 1
ATOM 1937 C CA . LEU A 1 239 ? -16.368 2.334 44.863 1.00 94.19 239 LEU A CA 1
ATOM 1938 C C . LEU A 1 239 ? -15.646 2.839 46.123 1.00 94.19 239 LEU A C 1
ATOM 1940 O O . LEU A 1 239 ? -16.088 2.570 47.238 1.00 94.19 239 LEU A O 1
ATOM 1944 N N . ALA A 1 240 ? -14.563 3.607 45.964 1.00 93.69 240 ALA A N 1
ATOM 1945 C CA . ALA A 1 240 ? -13.847 4.204 47.090 1.00 93.69 240 ALA A CA 1
ATOM 1946 C C . ALA A 1 240 ? -14.696 5.246 47.841 1.00 93.69 240 ALA A C 1
ATOM 1948 O O . ALA A 1 240 ? -14.675 5.270 49.071 1.00 93.69 240 ALA A O 1
ATOM 1949 N N . ARG A 1 241 ? -15.466 6.077 47.122 1.00 93.31 241 ARG A N 1
ATOM 1950 C CA . ARG A 1 241 ? -16.403 7.037 47.731 1.00 93.31 241 ARG A CA 1
ATOM 1951 C C . ARG A 1 241 ? -17.534 6.330 48.470 1.00 93.31 241 ARG A C 1
ATOM 1953 O O . ARG A 1 241 ? -17.743 6.616 49.639 1.00 93.31 241 ARG A O 1
ATOM 1960 N N . GLU A 1 242 ? -18.178 5.348 47.840 1.00 93.88 242 GLU A N 1
ATOM 1961 C CA . GLU A 1 242 ? -19.254 4.570 48.471 1.00 93.88 242 GLU A CA 1
ATOM 1962 C C . GLU A 1 242 ? -18.780 3.849 49.742 1.00 93.88 242 GLU A C 1
ATOM 1964 O O . GLU A 1 242 ? -19.500 3.808 50.738 1.00 93.88 242 GLU A O 1
ATOM 1969 N N . LYS A 1 243 ? -17.554 3.310 49.742 1.00 93.94 243 LYS A N 1
ATOM 1970 C CA . LYS A 1 243 ? -16.959 2.704 50.939 1.00 93.94 243 LYS A CA 1
ATOM 1971 C C . LYS A 1 243 ? -16.685 3.743 52.032 1.00 93.94 243 LYS A C 1
ATOM 1973 O O . LYS A 1 243 ? -17.016 3.501 53.188 1.00 93.94 243 LYS A O 1
ATOM 1978 N N . ALA A 1 244 ? -16.123 4.898 51.672 1.00 93.25 244 ALA A N 1
ATOM 1979 C CA . ALA A 1 244 ? -15.847 5.975 52.622 1.00 93.25 244 ALA A CA 1
ATOM 1980 C C . ALA A 1 244 ? -17.131 6.552 53.246 1.00 93.25 244 ALA A C 1
ATOM 1982 O O . ALA A 1 244 ? -17.137 6.886 54.430 1.00 93.25 244 ALA A O 1
ATOM 1983 N N . ASP A 1 245 ? -18.213 6.649 52.474 1.00 92.88 245 ASP A N 1
ATOM 1984 C CA . ASP A 1 245 ? -19.504 7.135 52.963 1.00 92.88 245 ASP A CA 1
ATOM 1985 C C . ASP A 1 245 ? -20.162 6.114 53.906 1.00 92.88 245 ASP A C 1
ATOM 1987 O O . ASP A 1 245 ? -20.598 6.492 54.994 1.00 92.88 245 ASP A O 1
ATOM 1991 N N . LYS A 1 246 ? -20.108 4.810 53.587 1.00 93.19 246 LYS A N 1
ATOM 1992 C CA . LYS A 1 246 ? -20.553 3.739 54.503 1.00 93.19 246 LYS A CA 1
ATOM 1993 C C . LYS A 1 246 ? -19.773 3.724 55.820 1.00 93.19 246 LYS A C 1
ATOM 1995 O O . LYS A 1 246 ? -20.378 3.660 56.886 1.00 93.19 246 LYS A O 1
ATOM 2000 N N . GLU A 1 247 ? -18.444 3.843 55.775 1.00 91.50 247 GLU A N 1
ATOM 2001 C CA . GLU A 1 247 ? -17.612 3.898 56.988 1.00 91.50 247 GLU A CA 1
ATOM 2002 C C . GLU A 1 247 ? -17.919 5.135 57.853 1.00 91.50 247 GLU A C 1
ATOM 2004 O O . GLU A 1 247 ? -17.866 5.067 59.084 1.00 91.50 247 GLU A O 1
ATOM 2009 N N . LYS A 1 248 ? -18.252 6.278 57.236 1.00 91.69 248 LYS A N 1
ATOM 2010 C CA . LYS A 1 248 ? -18.692 7.479 57.965 1.00 91.69 248 LYS A CA 1
ATOM 2011 C C . LYS A 1 248 ? -20.057 7.278 58.615 1.00 91.69 248 LYS A C 1
ATOM 2013 O O . LYS A 1 248 ? -20.214 7.641 59.780 1.00 91.69 248 LYS A O 1
ATOM 2018 N N . GLU A 1 249 ? -21.019 6.695 57.903 1.00 90.25 249 GLU A N 1
ATOM 2019 C CA . GLU A 1 249 ? -22.344 6.387 58.452 1.00 90.25 249 GLU A CA 1
ATOM 2020 C C . GLU A 1 249 ? -22.272 5.394 59.617 1.00 90.25 249 GLU A C 1
ATOM 2022 O O . GLU A 1 249 ? -22.927 5.599 60.638 1.00 90.25 249 GLU A O 1
ATOM 2027 N N . GLU A 1 250 ? -21.448 4.349 59.516 1.00 89.69 250 GLU A N 1
ATOM 2028 C CA . GLU A 1 250 ? -21.235 3.392 60.607 1.00 89.69 250 GLU A CA 1
ATOM 2029 C C . GLU A 1 250 ? -20.602 4.053 61.837 1.00 89.69 250 GLU A C 1
ATOM 2031 O O . GLU A 1 250 ? -21.041 3.806 62.963 1.00 89.69 250 GLU A O 1
ATOM 2036 N N . LYS A 1 251 ? -19.619 4.944 61.647 1.00 88.44 251 LYS A N 1
ATOM 2037 C CA . LYS A 1 251 ? -19.034 5.728 62.748 1.00 88.44 251 LYS A CA 1
ATOM 2038 C C . LYS A 1 251 ? -20.054 6.662 63.398 1.00 88.44 251 LYS A C 1
ATOM 2040 O O . LYS A 1 251 ? -20.093 6.739 64.623 1.00 88.44 251 LYS A O 1
ATOM 2045 N N . LEU A 1 252 ? -20.891 7.335 62.607 1.00 86.94 252 LEU A N 1
ATOM 2046 C CA . LEU A 1 252 ? -21.964 8.198 63.114 1.00 86.94 252 LEU A CA 1
ATOM 2047 C C . LEU A 1 252 ? -22.994 7.399 63.921 1.00 86.94 252 LEU A C 1
ATOM 2049 O O . LEU A 1 252 ? -23.319 7.793 65.038 1.00 86.94 252 LEU A O 1
ATOM 2053 N N . LYS A 1 253 ? -23.443 6.243 63.413 1.00 86.50 253 LYS A N 1
ATOM 2054 C CA . LYS A 1 253 ? -24.358 5.343 64.136 1.00 86.50 253 LYS A CA 1
ATOM 2055 C C . LYS A 1 253 ? -23.742 4.821 65.432 1.00 86.50 253 LYS A C 1
ATOM 2057 O O . LYS A 1 253 ? -24.415 4.798 66.457 1.00 86.50 253 LYS A O 1
ATOM 2062 N N . LYS A 1 254 ? -22.462 4.431 65.410 1.00 81.94 254 LYS A N 1
ATOM 2063 C CA . LYS A 1 254 ? -21.747 3.974 66.608 1.00 81.94 254 LYS A CA 1
ATOM 2064 C C . LYS A 1 254 ? -21.629 5.084 67.654 1.00 81.94 254 LYS A C 1
ATOM 2066 O O . LYS A 1 254 ? -21.852 4.815 68.827 1.00 81.94 254 LYS A O 1
ATOM 2071 N N . ASN A 1 255 ? -21.321 6.313 67.241 1.00 76.81 255 ASN A N 1
ATOM 2072 C CA . ASN A 1 255 ? -21.244 7.452 68.156 1.00 76.81 255 ASN A CA 1
ATOM 2073 C C . ASN A 1 255 ? -22.617 7.813 68.744 1.00 76.81 255 ASN A C 1
ATOM 2075 O O . ASN A 1 255 ? -22.704 8.024 69.946 1.00 76.81 255 ASN A O 1
ATOM 2079 N N . GLN A 1 256 ? -23.694 7.791 67.949 1.00 75.12 256 GLN A N 1
ATOM 2080 C CA . GLN A 1 256 ? -25.059 8.002 68.458 1.00 75.12 256 GLN A CA 1
ATOM 2081 C C . GLN A 1 256 ? -25.485 6.926 69.472 1.00 75.12 256 GLN A C 1
ATOM 2083 O O . GLN A 1 256 ? -26.107 7.238 70.480 1.00 75.12 256 GLN A O 1
ATOM 2088 N N . LEU A 1 257 ? -25.119 5.659 69.244 1.00 69.94 257 LEU A N 1
ATOM 2089 C CA . LEU A 1 257 ? -25.357 4.568 70.201 1.00 69.94 257 LEU A CA 1
ATOM 2090 C C . LEU A 1 257 ? -24.557 4.724 71.503 1.00 69.94 257 LEU A C 1
ATOM 2092 O O . LEU A 1 257 ? -25.024 4.301 72.559 1.00 69.94 257 LEU A O 1
ATOM 2096 N N . LEU A 1 258 ? -23.355 5.303 71.438 1.00 63.72 258 LEU A N 1
ATOM 2097 C CA . LEU A 1 258 ? -22.544 5.590 72.622 1.00 63.72 258 LEU A CA 1
ATOM 2098 C C . LEU A 1 258 ? -23.130 6.749 73.447 1.00 63.72 258 LEU A C 1
ATOM 2100 O O . LEU A 1 258 ? -23.168 6.625 74.667 1.00 63.72 258 LEU A O 1
ATOM 2104 N N . ASP A 1 259 ? -23.648 7.806 72.809 1.00 60.94 259 ASP A N 1
ATOM 2105 C CA . ASP A 1 259 ? -24.315 8.927 73.501 1.00 60.94 259 ASP A CA 1
ATOM 2106 C C . ASP A 1 259 ? -25.600 8.487 74.227 1.00 60.94 259 ASP A C 1
ATOM 2108 O O . ASP A 1 259 ? -25.789 8.806 75.398 1.00 60.94 259 ASP A O 1
ATOM 2112 N N . ILE A 1 260 ? -26.452 7.674 73.587 1.00 60.25 260 ILE A N 1
ATOM 2113 C CA . ILE A 1 260 ? -27.695 7.171 74.209 1.00 60.25 260 ILE A CA 1
ATOM 2114 C C . ILE A 1 260 ? -27.396 6.294 75.439 1.00 60.25 260 ILE A C 1
ATOM 2116 O O . ILE A 1 260 ? -28.123 6.332 76.433 1.00 60.25 260 ILE A O 1
ATOM 2120 N N . ASN A 1 261 ? -26.313 5.512 75.399 1.00 57.84 261 ASN A N 1
ATOM 2121 C CA . ASN A 1 261 ? -25.891 4.701 76.542 1.00 57.84 261 ASN A CA 1
ATOM 2122 C C . ASN A 1 261 ? -25.277 5.545 77.674 1.00 57.84 261 ASN A C 1
ATOM 2124 O O . ASN A 1 261 ? -25.401 5.155 78.831 1.00 57.84 261 ASN A O 1
ATOM 2128 N N . ALA A 1 262 ? -24.656 6.691 77.370 1.00 56.91 262 ALA A N 1
ATOM 2129 C CA . ALA A 1 262 ? -24.139 7.615 78.380 1.00 56.91 262 ALA A CA 1
ATOM 2130 C C . ALA A 1 262 ? -25.272 8.367 79.113 1.00 56.91 262 ALA A C 1
ATOM 2132 O O . ALA A 1 262 ? -25.256 8.450 80.341 1.00 56.91 262 ALA A O 1
ATOM 2133 N N . GLU A 1 263 ? -26.310 8.819 78.398 1.00 52.69 263 GLU A N 1
ATOM 2134 C CA . GLU A 1 263 ? -27.497 9.452 79.010 1.00 52.69 263 GLU A CA 1
ATOM 2135 C C . GLU A 1 263 ? -28.356 8.459 79.829 1.00 52.69 263 GLU A C 1
ATOM 2137 O O . GLU A 1 263 ? -28.986 8.816 80.836 1.00 52.69 263 GLU A O 1
ATOM 2142 N N . GLY A 1 264 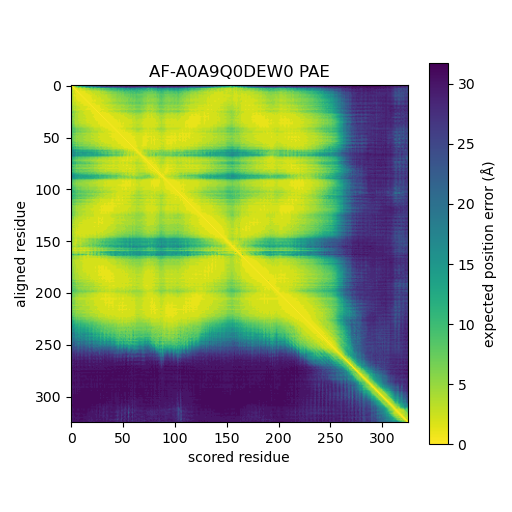? -28.356 7.177 79.445 1.00 50.44 264 GLY A N 1
ATOM 2143 C CA . GLY A 1 264 ? -28.991 6.097 80.209 1.00 50.44 264 GLY A CA 1
ATOM 2144 C C . GLY A 1 264 ? -28.304 5.788 81.548 1.00 50.44 264 GLY A C 1
ATOM 2145 O O . GLY A 1 264 ? -28.971 5.367 82.496 1.00 50.44 264 GLY A O 1
ATOM 2146 N N . ASP A 1 265 ? -26.995 6.033 81.660 1.00 50.97 265 ASP A N 1
ATOM 2147 C CA . ASP A 1 265 ? -26.224 5.776 82.884 1.00 50.97 265 ASP A CA 1
ATOM 2148 C C . ASP A 1 265 ? -26.318 6.952 83.883 1.00 50.97 265 ASP A C 1
ATOM 2150 O O . ASP A 1 265 ? -26.384 6.747 85.099 1.00 50.97 265 ASP A O 1
ATOM 2154 N N . GLU A 1 266 ? -26.466 8.194 83.402 1.00 50.62 266 GLU A N 1
ATOM 2155 C CA . GLU A 1 266 ? -26.726 9.359 84.268 1.00 50.62 266 GLU A CA 1
ATOM 2156 C C . GLU A 1 266 ? -28.119 9.314 84.926 1.00 50.62 266 GLU A C 1
ATOM 2158 O O . GLU A 1 266 ? -28.277 9.663 86.104 1.00 50.62 266 GLU A O 1
ATOM 2163 N N . THR A 1 267 ? -29.131 8.791 84.225 1.00 47.59 267 THR A N 1
ATOM 2164 C CA . THR A 1 267 ? -30.482 8.593 84.786 1.00 47.59 267 THR A CA 1
ATOM 2165 C C . THR A 1 267 ? -30.599 7.362 85.698 1.00 47.59 267 THR A C 1
ATOM 2167 O O . THR A 1 267 ? -31.504 7.304 86.542 1.00 47.59 267 THR A O 1
ATOM 2170 N N . ALA A 1 268 ? -29.670 6.403 85.604 1.00 46.09 268 ALA A N 1
ATOM 2171 C CA . ALA A 1 268 ? -29.535 5.291 86.547 1.00 46.09 268 ALA A CA 1
ATOM 2172 C C . ALA A 1 268 ? -28.783 5.695 87.832 1.00 46.09 268 ALA A C 1
ATOM 2174 O O . ALA A 1 268 ? -29.130 5.224 88.922 1.00 46.09 268 ALA A O 1
ATOM 2175 N N . ASN A 1 269 ? -27.824 6.624 87.743 1.00 47.16 269 ASN A N 1
ATOM 2176 C CA . ASN A 1 269 ? -27.085 7.127 88.906 1.00 47.16 269 ASN A CA 1
ATOM 2177 C C . ASN A 1 269 ? -27.935 8.009 89.840 1.00 47.16 269 ASN A C 1
ATOM 2179 O O . ASN A 1 269 ? -27.736 7.977 91.053 1.00 47.16 269 ASN A O 1
ATOM 2183 N N . HIS A 1 270 ? -28.958 8.708 89.331 1.00 46.75 270 HIS A N 1
ATOM 2184 C CA . HIS A 1 270 ? -29.875 9.493 90.176 1.00 46.75 270 HIS A CA 1
ATOM 2185 C C . HIS A 1 270 ? -30.938 8.666 90.928 1.00 46.75 270 HIS A C 1
ATOM 2187 O O . HIS A 1 270 ? -31.607 9.192 91.815 1.00 46.75 270 HIS A O 1
ATOM 2193 N N . ARG A 1 271 ? -31.087 7.362 90.640 1.00 46.03 271 ARG A N 1
ATOM 2194 C CA . ARG A 1 271 ? -32.020 6.467 91.361 1.00 46.03 271 ARG A CA 1
ATOM 2195 C C . ARG A 1 271 ? -31.349 5.501 92.345 1.00 46.03 271 ARG A C 1
ATOM 2197 O O . ARG A 1 271 ? -32.048 4.752 93.022 1.00 46.03 271 ARG A O 1
ATOM 2204 N N . ARG A 1 272 ? -30.018 5.534 92.487 1.00 44.06 272 ARG A N 1
ATOM 2205 C CA . ARG A 1 272 ? -29.254 4.646 93.392 1.00 44.06 272 ARG A CA 1
ATOM 2206 C C . ARG A 1 272 ? -28.740 5.293 94.682 1.00 44.06 272 ARG A C 1
ATOM 2208 O O . ARG A 1 272 ? -28.022 4.641 95.431 1.00 44.06 272 ARG A O 1
ATOM 2215 N N . ALA A 1 273 ? -29.176 6.506 95.020 1.00 43.41 273 ALA A N 1
ATOM 2216 C CA . ALA A 1 273 ? -28.884 7.118 96.324 1.00 43.41 273 ALA A CA 1
ATOM 2217 C C . ALA A 1 273 ? -29.837 6.673 97.462 1.00 43.41 273 ALA A C 1
ATOM 2219 O O . ALA A 1 273 ? -29.686 7.116 98.595 1.00 43.41 273 ALA A O 1
ATOM 2220 N N . GLY A 1 274 ? -30.816 5.797 97.189 1.00 43.88 274 GLY A N 1
ATOM 2221 C CA . GLY A 1 274 ? -31.838 5.383 98.164 1.00 43.88 274 GLY A CA 1
ATOM 2222 C C . GLY A 1 274 ? -31.690 3.981 98.769 1.00 43.88 274 GLY A C 1
ATOM 2223 O O . GLY A 1 274 ? -32.497 3.623 99.620 1.00 43.88 274 GLY A O 1
ATOM 2224 N N . HIS A 1 275 ? -30.725 3.156 98.346 1.00 40.56 275 HIS A N 1
ATOM 2225 C CA . HIS A 1 275 ? -30.640 1.729 98.736 1.00 40.56 275 HIS A CA 1
ATOM 2226 C C . HIS A 1 275 ? -29.227 1.296 99.182 1.00 40.56 275 HIS A C 1
ATOM 2228 O O . HIS A 1 275 ? -28.795 0.178 98.924 1.00 40.56 275 HIS A O 1
ATOM 2234 N N . ALA A 1 276 ? -28.493 2.174 99.870 1.00 44.34 276 ALA A N 1
ATOM 2235 C CA . ALA A 1 276 ? -27.153 1.884 100.400 1.00 44.34 276 ALA A CA 1
ATOM 2236 C C . ALA A 1 276 ? -27.121 1.657 101.930 1.00 44.34 276 ALA A C 1
ATOM 2238 O O . ALA A 1 276 ? -26.078 1.838 102.547 1.00 44.34 276 ALA A O 1
ATOM 2239 N N . VAL A 1 277 ? -28.245 1.275 102.559 1.00 43.97 277 VAL A N 1
ATOM 2240 C CA . VAL A 1 277 ? -28.333 1.102 104.032 1.00 43.97 277 VAL A CA 1
ATOM 2241 C C . VAL A 1 277 ? -28.606 -0.347 104.478 1.00 43.97 277 VAL A C 1
ATOM 2243 O O . VAL A 1 277 ? -28.620 -0.628 105.668 1.00 43.97 277 VAL A O 1
ATOM 2246 N N . THR A 1 278 ? -28.732 -1.320 103.574 1.00 41.22 278 THR A N 1
ATOM 2247 C CA . THR A 1 278 ? -29.040 -2.717 103.963 1.00 41.22 278 THR A CA 1
ATOM 2248 C C . THR A 1 278 ? -27.905 -3.727 103.788 1.00 41.22 278 THR A C 1
ATOM 2250 O O . THR A 1 278 ? -28.018 -4.834 104.298 1.00 41.22 278 THR A O 1
ATOM 2253 N N . ASN A 1 279 ? -26.773 -3.362 103.176 1.00 41.75 279 ASN A N 1
ATOM 2254 C CA . ASN A 1 279 ? -25.669 -4.308 102.928 1.00 41.75 279 ASN A CA 1
ATOM 2255 C C . ASN A 1 279 ? -24.442 -4.148 103.846 1.00 41.75 279 ASN A C 1
ATOM 2257 O O . ASN A 1 279 ? -23.411 -4.771 103.602 1.00 41.75 279 ASN A O 1
ATOM 2261 N N . LEU A 1 280 ? -24.552 -3.373 104.931 1.00 42.44 280 LEU A N 1
ATOM 2262 C CA . LEU A 1 280 ? -23.488 -3.217 105.937 1.00 42.44 280 LEU A CA 1
ATOM 2263 C C . LEU A 1 280 ? -23.459 -4.317 107.018 1.00 42.44 280 LEU A C 1
ATOM 2265 O O . LEU A 1 280 ? -22.639 -4.233 107.922 1.00 42.44 280 LEU A O 1
ATOM 2269 N N . LEU A 1 281 ? -24.288 -5.366 106.920 1.00 39.19 281 LEU A N 1
ATOM 2270 C CA . LEU A 1 281 ? -24.360 -6.429 107.940 1.00 39.19 281 LEU A CA 1
ATOM 2271 C C . LEU A 1 281 ? -23.931 -7.832 107.468 1.00 39.19 281 LEU A C 1
ATOM 2273 O O . LEU A 1 281 ? -24.087 -8.796 108.208 1.00 39.19 281 LEU A O 1
ATOM 2277 N N . ALA A 1 282 ? -23.402 -7.979 106.249 1.00 43.25 282 ALA A N 1
ATOM 2278 C CA . ALA A 1 282 ? -23.104 -9.297 105.666 1.00 43.25 282 ALA A CA 1
ATOM 2279 C C . ALA A 1 282 ? -21.612 -9.547 105.373 1.00 43.25 282 ALA A C 1
ATOM 2281 O O . ALA A 1 282 ? -21.281 -10.418 104.572 1.00 43.25 282 ALA A O 1
ATOM 2282 N N . LYS A 1 283 ? -20.698 -8.789 105.994 1.00 45.22 283 LYS A N 1
ATOM 2283 C CA . LYS A 1 283 ? -19.249 -8.917 105.746 1.00 45.22 283 LYS A CA 1
ATOM 2284 C C . LYS A 1 283 ? -18.398 -9.100 107.008 1.00 45.22 283 LYS A C 1
ATOM 2286 O O . LYS A 1 283 ? -17.204 -8.832 106.977 1.00 45.22 283 LYS A O 1
ATOM 2291 N N . GLU A 1 284 ? -19.011 -9.584 108.089 1.00 43.25 284 GLU A N 1
ATOM 2292 C CA . GLU A 1 284 ? -18.370 -9.765 109.404 1.00 43.25 284 GLU A CA 1
ATOM 2293 C C . GLU A 1 284 ? -18.353 -11.228 109.888 1.00 43.25 284 GLU A C 1
ATOM 2295 O O . GLU A 1 284 ? -18.221 -11.502 111.073 1.00 43.25 284 GLU A O 1
ATOM 2300 N N . LEU A 1 285 ? -18.457 -12.198 108.974 1.00 37.69 285 LEU A N 1
ATOM 2301 C CA . LEU A 1 285 ? -18.292 -13.619 109.296 1.00 37.69 285 LEU A CA 1
ATOM 2302 C C . LEU A 1 285 ? -17.593 -14.358 108.156 1.00 37.69 285 LEU A C 1
ATOM 2304 O O . LEU A 1 285 ? -18.258 -15.025 107.373 1.00 37.69 285 LEU A O 1
ATOM 2308 N N . LEU A 1 286 ? -16.270 -14.202 108.063 1.00 40.22 286 LEU A N 1
ATOM 2309 C CA . LEU A 1 286 ? -15.284 -15.258 107.765 1.00 40.22 286 LEU A CA 1
ATOM 2310 C C . LEU A 1 286 ? -13.904 -14.602 107.563 1.00 40.22 286 LEU A C 1
ATOM 2312 O O . LEU A 1 286 ? -13.695 -13.827 106.630 1.00 40.22 286 LEU A O 1
ATOM 2316 N N . GLN A 1 287 ? -13.000 -14.888 108.502 1.00 34.44 287 GLN A N 1
ATOM 2317 C CA . GLN A 1 287 ? -11.573 -14.567 108.469 1.00 34.44 287 GLN A CA 1
ATOM 2318 C C . GLN A 1 287 ? -10.776 -15.609 107.657 1.00 34.44 287 GLN A C 1
ATOM 2320 O O . GLN A 1 287 ? -11.249 -16.725 107.450 1.00 34.44 287 GLN A O 1
ATOM 2325 N N . GLU A 1 288 ? -9.538 -15.204 107.340 1.00 33.34 288 GLU A N 1
ATOM 2326 C CA . GLU A 1 288 ? -8.344 -15.990 106.952 1.00 33.34 288 GLU A CA 1
ATOM 2327 C C . GLU A 1 288 ? -8.253 -16.420 105.470 1.00 33.34 288 GLU A C 1
ATOM 2329 O O . GLU A 1 288 ? -9.227 -16.849 104.867 1.00 33.34 288 GLU A O 1
ATOM 2334 N N . ASP A 1 289 ? -7.124 -16.323 104.758 1.00 33.53 289 ASP A N 1
ATOM 2335 C CA . ASP A 1 289 ? -5.762 -15.885 105.088 1.00 33.53 289 ASP A CA 1
ATOM 2336 C C . ASP A 1 289 ? -4.983 -15.539 103.792 1.00 33.53 289 ASP A C 1
ATOM 2338 O O . ASP A 1 289 ? -5.402 -15.860 102.679 1.00 33.53 289 ASP A O 1
ATOM 2342 N N . THR A 1 290 ? -3.834 -14.874 103.933 1.00 31.44 290 THR A N 1
ATOM 2343 C CA . THR A 1 290 ? -2.923 -14.385 102.859 1.00 31.44 290 THR A CA 1
ATOM 2344 C C . THR A 1 290 ? -1.536 -15.088 102.985 1.00 31.44 290 THR A C 1
ATOM 2346 O O . THR A 1 290 ? -1.325 -15.762 103.984 1.00 31.44 290 THR A O 1
ATOM 2349 N N . PRO A 1 291 ? -0.486 -14.819 102.167 1.00 47.84 291 PRO A N 1
ATOM 2350 C CA . PRO A 1 291 ? -0.147 -15.198 100.773 1.00 47.84 291 PRO A CA 1
ATOM 2351 C C . PRO A 1 291 ? 1.303 -15.824 100.758 1.00 47.84 291 PRO A C 1
ATOM 2353 O O . PRO A 1 291 ? 1.575 -16.582 101.685 1.00 47.84 291 PRO A O 1
ATOM 2356 N N . PRO A 1 292 ? 2.333 -15.487 99.919 1.00 53.53 292 PRO A N 1
ATOM 2357 C CA . PRO A 1 292 ? 2.468 -14.990 98.527 1.00 53.53 292 PRO A CA 1
ATOM 2358 C C . PRO A 1 292 ? 3.597 -15.692 97.688 1.00 53.53 292 PRO A C 1
ATOM 2360 O O . PRO A 1 292 ? 4.218 -16.657 98.120 1.00 53.53 292 PRO A O 1
ATOM 2363 N N . ALA A 1 293 ? 3.931 -15.067 96.538 1.00 33.50 293 ALA A N 1
ATOM 2364 C CA . ALA A 1 293 ? 5.189 -15.090 95.746 1.00 33.50 293 ALA A CA 1
ATOM 2365 C C . ALA A 1 293 ? 5.175 -15.968 94.471 1.00 33.50 293 ALA A C 1
ATOM 2367 O O . ALA A 1 293 ? 4.670 -17.076 94.483 1.00 33.50 293 ALA A O 1
ATOM 2368 N N . GLY A 1 294 ? 5.714 -15.567 93.311 1.00 32.50 294 GLY A N 1
ATOM 2369 C CA . GLY A 1 294 ? 6.430 -14.357 92.904 1.00 32.50 294 GLY A CA 1
ATOM 2370 C C . GLY A 1 294 ? 6.895 -14.435 91.429 1.00 32.50 294 GLY A C 1
ATOM 2371 O O . GLY A 1 294 ? 6.859 -15.488 90.808 1.00 32.50 294 GLY A O 1
ATOM 2372 N N . PHE A 1 295 ? 7.325 -13.280 90.907 1.00 32.09 295 PHE A N 1
ATOM 2373 C CA . PHE A 1 295 ? 8.304 -13.014 89.830 1.00 32.09 295 PHE A CA 1
ATOM 2374 C C . PHE A 1 295 ? 8.260 -13.712 88.441 1.00 32.09 295 PHE A C 1
ATOM 2376 O O . PHE A 1 295 ? 8.716 -14.829 88.248 1.00 32.09 295 PHE A O 1
ATOM 2383 N N . ALA A 1 296 ? 7.909 -12.893 87.436 1.00 33.41 296 ALA A N 1
ATOM 2384 C CA . ALA A 1 296 ? 8.678 -12.520 86.227 1.00 33.41 296 ALA A CA 1
ATOM 2385 C C . ALA A 1 296 ? 9.422 -13.577 85.366 1.00 33.41 296 ALA A C 1
ATOM 2387 O O . ALA A 1 296 ? 10.429 -14.126 85.799 1.00 33.41 296 ALA A O 1
ATOM 2388 N N . LYS A 1 297 ? 9.139 -13.607 84.045 1.00 33.75 297 LYS A N 1
ATOM 2389 C CA . LYS A 1 297 ? 10.043 -13.115 82.962 1.00 33.75 297 LYS A CA 1
ATOM 2390 C C . LYS A 1 297 ? 9.521 -13.373 81.532 1.00 33.75 297 LYS A C 1
ATOM 2392 O O . LYS A 1 297 ? 8.861 -14.360 81.246 1.00 33.75 297 LYS A O 1
ATOM 2397 N N . LYS A 1 298 ? 9.913 -12.455 80.638 1.00 34.62 298 LYS A N 1
ATOM 2398 C CA . LYS A 1 298 ? 9.796 -12.441 79.164 1.00 34.62 298 LYS A CA 1
ATOM 2399 C C . LYS A 1 298 ? 10.669 -13.503 78.458 1.00 34.62 298 LYS A C 1
ATOM 2401 O O . LYS A 1 298 ? 11.825 -13.661 78.846 1.00 34.62 298 LYS A O 1
ATOM 2406 N N . LYS A 1 299 ? 10.204 -14.027 77.311 1.00 33.22 299 LYS A N 1
ATOM 2407 C CA . LYS A 1 299 ? 10.963 -14.323 76.058 1.00 33.22 299 LYS A CA 1
ATOM 2408 C C . LYS A 1 299 ? 9.945 -14.730 74.968 1.00 33.22 299 LYS A C 1
ATOM 2410 O O . LYS A 1 299 ? 9.080 -15.536 75.258 1.00 33.22 299 LYS A O 1
ATOM 2415 N N . LYS A 1 300 ? 9.767 -13.980 73.873 1.00 30.61 300 LYS A N 1
ATOM 2416 C CA . LYS A 1 300 ? 10.523 -13.877 72.599 1.00 30.61 300 LYS A CA 1
ATOM 2417 C C . LYS A 1 300 ? 10.269 -15.057 71.632 1.00 30.61 300 LYS A C 1
ATOM 2419 O O . LYS A 1 300 ? 10.704 -16.157 71.919 1.00 30.61 300 LYS A O 1
ATOM 2424 N N . MET A 1 301 ? 9.594 -14.709 70.525 1.00 31.11 301 MET A N 1
ATOM 2425 C CA . MET A 1 301 ? 9.577 -15.249 69.149 1.00 31.11 301 MET A CA 1
ATOM 2426 C C . MET A 1 301 ? 9.943 -16.715 68.893 1.00 31.11 301 MET A C 1
ATOM 2428 O O . MET A 1 301 ? 11.081 -17.099 69.126 1.00 31.11 301 MET A O 1
ATOM 2432 N N . GLU A 1 302 ? 9.068 -17.395 68.146 1.00 33.41 302 GLU A N 1
ATOM 2433 C CA . GLU A 1 302 ? 9.491 -18.248 67.031 1.00 33.41 302 GLU A CA 1
ATOM 2434 C C . GLU A 1 302 ? 8.435 -18.259 65.913 1.00 33.41 302 GLU A C 1
ATOM 2436 O O . GLU A 1 302 ? 7.237 -18.396 66.158 1.00 33.41 302 GLU A O 1
ATOM 2441 N N . GLN A 1 303 ? 8.909 -18.024 64.687 1.00 32.09 303 GLN A N 1
ATOM 2442 C CA . GLN A 1 303 ? 8.207 -18.264 63.430 1.00 32.09 303 GLN A CA 1
ATOM 2443 C C . GLN A 1 303 ? 8.299 -19.758 63.110 1.00 32.09 303 GLN A C 1
ATOM 2445 O O . GLN A 1 303 ? 9.377 -20.336 63.210 1.00 32.09 303 GLN A O 1
ATOM 2450 N N . GLY A 1 304 ? 7.194 -20.349 62.665 1.00 29.91 304 GLY A N 1
ATOM 2451 C CA . GLY A 1 304 ? 7.144 -21.706 62.134 1.00 29.91 304 GLY A CA 1
ATOM 2452 C C . GLY A 1 304 ? 6.172 -21.759 60.965 1.00 29.91 304 GLY A C 1
ATOM 2453 O O . GLY A 1 304 ? 4.968 -21.603 61.138 1.00 29.91 304 GLY A O 1
ATOM 2454 N N . SER A 1 305 ? 6.739 -21.916 59.776 1.00 31.64 305 SER A N 1
ATOM 2455 C CA . SER A 1 305 ? 6.102 -22.196 58.495 1.00 31.64 305 SER A CA 1
ATOM 2456 C C . SER A 1 305 ? 5.401 -23.556 58.481 1.00 31.64 305 SER A C 1
ATOM 2458 O O . SER A 1 305 ? 6.000 -24.538 58.915 1.00 31.64 305 SER A O 1
ATOM 2460 N N . LEU A 1 306 ? 4.223 -23.642 57.859 1.00 32.41 306 LEU A N 1
ATOM 2461 C CA . LEU A 1 306 ? 3.762 -24.872 57.213 1.00 32.41 306 LEU A CA 1
ATOM 2462 C C . LEU A 1 306 ? 3.045 -24.513 55.903 1.00 32.41 306 LEU A C 1
ATOM 2464 O O . LEU A 1 306 ? 2.075 -23.755 55.899 1.00 32.41 306 LEU A O 1
ATOM 2468 N N . LEU A 1 307 ? 3.588 -25.029 54.805 1.00 32.31 307 LEU A N 1
ATOM 2469 C CA . LEU A 1 307 ? 2.970 -25.099 53.486 1.00 32.31 307 LEU A CA 1
ATOM 2470 C C . LEU A 1 307 ? 2.209 -26.428 53.372 1.00 32.31 307 LEU A C 1
ATOM 2472 O O . LEU A 1 307 ? 2.618 -27.411 53.982 1.00 32.31 307 LEU A O 1
ATOM 2476 N N . GLU A 1 308 ? 1.166 -26.421 52.541 1.00 30.94 308 GLU A N 1
ATOM 2477 C CA . GLU A 1 308 ? 0.877 -27.379 51.452 1.00 30.94 308 GLU A CA 1
ATOM 2478 C C . GLU A 1 308 ? -0.588 -27.825 51.383 1.00 30.94 308 GLU A C 1
ATOM 2480 O O . GLU A 1 308 ? -1.196 -28.215 52.376 1.00 30.94 308 GLU A O 1
ATOM 2485 N N . GLY A 1 309 ? -1.115 -27.815 50.152 1.00 30.78 309 GLY A N 1
ATOM 2486 C CA . GLY A 1 309 ? -2.242 -28.660 49.762 1.00 30.78 309 GLY A CA 1
ATOM 2487 C C . GLY A 1 309 ? -3.438 -27.948 49.132 1.00 30.78 309 GLY A C 1
ATOM 2488 O O . GLY A 1 309 ? -4.530 -28.005 49.685 1.00 30.78 309 GLY A O 1
ATOM 2489 N N . ALA A 1 310 ? -3.278 -27.330 47.959 1.00 33.09 310 ALA A N 1
ATOM 2490 C CA . ALA A 1 310 ? -4.396 -27.124 47.032 1.00 33.09 310 ALA A CA 1
ATOM 2491 C C . ALA A 1 310 ? -3.876 -27.237 45.592 1.00 33.09 310 ALA A C 1
ATOM 2493 O O . ALA A 1 310 ? -3.063 -26.424 45.155 1.00 33.09 310 ALA A O 1
ATOM 2494 N N . GLY A 1 311 ? -4.285 -28.319 44.925 1.00 35.78 311 GLY A N 1
ATOM 2495 C CA . GLY A 1 311 ? -3.817 -28.758 43.613 1.00 35.78 311 GLY A CA 1
ATOM 2496 C C . GLY A 1 311 ? -4.195 -27.831 42.456 1.00 35.78 311 GLY A C 1
ATOM 2497 O O . GLY A 1 311 ? -5.107 -27.009 42.549 1.00 35.78 311 GLY A O 1
ATOM 2498 N N . SER A 1 312 ? -3.426 -27.985 41.378 1.00 41.00 312 SER A N 1
ATOM 2499 C CA . SER A 1 312 ? -3.517 -27.261 40.109 1.00 41.00 312 SER A CA 1
ATOM 2500 C C . SER A 1 312 ? -4.834 -27.538 39.378 1.00 41.00 312 SER A C 1
ATOM 2502 O O . SER A 1 312 ? -5.338 -28.657 39.358 1.00 41.00 312 SER A O 1
ATOM 2504 N N . LEU A 1 313 ? -5.340 -26.502 38.708 1.00 43.94 313 LEU A N 1
ATOM 2505 C CA . LEU A 1 313 ? -6.538 -26.493 37.865 1.00 43.94 313 LEU A CA 1
ATOM 2506 C C . LEU A 1 313 ? -6.384 -27.317 36.563 1.00 43.94 313 LEU A C 1
ATOM 2508 O O . LEU A 1 313 ? -7.328 -27.401 35.782 1.00 43.94 313 LEU A O 1
ATOM 2512 N N . GLU A 1 314 ? -5.215 -27.917 36.324 1.00 48.38 314 GLU A N 1
ATOM 2513 C CA . GLU A 1 314 ? -4.947 -28.819 35.192 1.00 48.38 314 GLU A CA 1
ATOM 2514 C C . GLU A 1 314 ? -5.517 -30.232 35.383 1.00 48.38 314 GLU A C 1
ATOM 2516 O O . GLU A 1 314 ? -5.795 -30.900 34.392 1.00 48.38 314 GLU A O 1
ATOM 2521 N N . GLU A 1 315 ? -5.796 -30.671 36.615 1.00 45.53 315 GLU A N 1
ATOM 2522 C CA . GLU A 1 315 ? -6.431 -31.982 36.860 1.00 45.53 315 GLU A CA 1
ATOM 2523 C C . GLU A 1 315 ? -7.949 -31.995 36.585 1.00 45.53 315 GLU A C 1
ATOM 2525 O O . GLU A 1 315 ? -8.557 -33.060 36.548 1.00 45.53 315 GLU A O 1
ATOM 2530 N N . LEU A 1 316 ? -8.579 -30.839 36.338 1.00 46.59 316 LEU A N 1
ATOM 2531 C CA . LEU A 1 316 ? -10.026 -30.737 36.083 1.00 46.59 316 LEU A CA 1
ATOM 2532 C C . LEU A 1 316 ? -10.417 -30.723 34.597 1.00 46.59 316 LEU A C 1
ATOM 2534 O O . LEU A 1 316 ? -11.608 -30.696 34.286 1.00 46.59 316 LEU A O 1
ATOM 2538 N N . LEU A 1 317 ? -9.452 -30.746 33.673 1.00 45.81 317 LEU A N 1
ATOM 2539 C CA . LEU A 1 317 ? -9.737 -30.714 32.231 1.00 45.81 317 LEU A CA 1
ATOM 2540 C C . LEU A 1 317 ? -9.718 -32.099 31.566 1.00 45.81 317 LEU A C 1
ATOM 2542 O O . LEU A 1 317 ? -10.370 -32.271 30.533 1.00 45.81 317 LEU A O 1
ATOM 2546 N N . ASP A 1 318 ? -9.096 -33.105 32.185 1.00 44.44 318 ASP A N 1
ATOM 2547 C CA . ASP A 1 318 ? -8.939 -34.437 31.576 1.00 44.44 318 ASP A CA 1
ATOM 2548 C C . ASP A 1 318 ? -10.153 -35.375 31.785 1.00 44.44 318 ASP A C 1
ATOM 2550 O O . ASP A 1 318 ? -10.355 -36.334 31.039 1.00 44.44 318 ASP A O 1
ATOM 2554 N N . GLU A 1 319 ? -11.060 -35.066 32.721 1.00 45.50 319 GLU A N 1
ATOM 2555 C CA . GLU A 1 319 ? -12.299 -35.848 32.921 1.00 45.50 319 GLU A CA 1
ATOM 2556 C C . GLU A 1 319 ? -13.436 -35.496 31.941 1.00 45.50 319 GLU A C 1
ATOM 2558 O O . GLU A 1 319 ? -14.458 -36.187 31.894 1.00 45.50 319 GLU A O 1
ATOM 2563 N N . SER A 1 320 ? -13.274 -34.462 31.108 1.00 41.91 320 SER A N 1
ATOM 2564 C CA . SER A 1 320 ? -14.293 -34.065 30.121 1.00 41.91 320 SER A CA 1
ATOM 2565 C C . SER A 1 320 ? -14.137 -34.736 28.747 1.00 41.91 320 SER A C 1
ATOM 2567 O O . SER A 1 320 ? -15.099 -34.785 27.981 1.00 41.91 320 SER A O 1
ATOM 2569 N N . LEU A 1 321 ? -12.972 -35.328 28.453 1.00 43.81 321 LEU A N 1
ATOM 2570 C CA . LEU A 1 321 ? -12.653 -35.927 27.147 1.00 43.81 321 LEU A CA 1
ATOM 2571 C C . LEU A 1 321 ? -12.819 -37.456 27.080 1.00 43.81 321 LEU A C 1
ATOM 2573 O O . LEU A 1 321 ? -12.557 -38.056 26.043 1.00 43.81 321 LEU A O 1
ATOM 2577 N N . THR A 1 322 ? -13.336 -38.098 28.133 1.00 47.25 322 THR A N 1
ATOM 2578 C CA . THR A 1 322 ? -13.636 -39.548 28.141 1.00 47.25 322 THR A CA 1
ATOM 2579 C C . THR A 1 322 ? -15.132 -39.883 28.182 1.00 47.25 322 THR A C 1
ATOM 2581 O O . THR A 1 322 ? -15.509 -41.043 28.344 1.00 47.25 322 THR A O 1
ATOM 2584 N N . ARG A 1 323 ? -16.020 -38.900 27.967 1.00 42.00 323 ARG A N 1
ATOM 2585 C CA . ARG A 1 323 ? -17.479 -39.117 27.853 1.00 42.00 323 ARG A CA 1
ATOM 2586 C C . ARG A 1 323 ? -18.081 -38.564 26.559 1.00 42.00 323 ARG A C 1
ATOM 2588 O O . ARG A 1 323 ? -19.121 -37.914 26.580 1.00 42.00 323 ARG A O 1
ATOM 2595 N N . ALA A 1 324 ? -17.442 -38.870 25.437 1.00 40.78 324 ALA A N 1
ATOM 2596 C CA . ALA A 1 324 ? -18.051 -38.785 24.113 1.00 40.78 324 ALA A CA 1
ATOM 2597 C C . ALA A 1 324 ? -17.505 -39.923 23.234 1.00 40.78 324 ALA A C 1
ATOM 2599 O O . ALA A 1 324 ? -16.598 -39.724 22.431 1.00 40.78 324 ALA A O 1
ATOM 2600 N N . ASN A 1 325 ? -18.040 -41.126 23.470 1.00 46.72 325 ASN A N 1
ATOM 2601 C CA . ASN A 1 325 ? -18.155 -42.179 22.458 1.00 46.72 325 ASN A CA 1
ATOM 2602 C C . ASN A 1 325 ? -19.485 -41.998 21.731 1.00 46.72 325 ASN A C 1
ATOM 2604 O O . ASN A 1 325 ? -20.482 -41.731 22.446 1.00 46.72 325 ASN A O 1
#